Protein AF-A0A5C1QJ23-F1 (afdb_monomer)

Secondary structure (DSSP, 8-state):
-----------------------EEEEEEEEEE--SS-PEEEETTS-SEEEEEE-GGGGGGSPPPPTTEEEEEEEEEEEEE---TT--BEEEEEEEESSS--EEEEPPPBSS-SSEEEEE---B---STT--S-SS-EEEEEEEE--TT---EEEEEEEEEEEEEEE--TTGGGT-S--------PPS-----------S-HHHHHHHHHHHHHHHHHHHHTT-HHHHHHHEEEEEEETTT--EE-GGGSPPP-S--TT--HHHHHHHEEEEEE-HHHHHHH-GGGS-TT-S----TT-EEEEEEEEPTT---TTTTS--EEEEEEETTEEEEEEE--

pLDDT: mean 72.64, std 19.23, range [23.61, 96.38]

Solvent-accessible surface area (backbone atoms only — not comparable to full-atom values): 20038 Å² total; per-residue (Å²): 138,84,88,86,88,82,87,90,79,80,83,78,78,90,81,83,82,76,88,67,87,74,57,41,82,60,31,77,40,77,76,44,71,33,94,80,86,60,55,52,77,44,34,30,81,65,49,79,39,80,78,45,78,42,56,50,74,71,50,71,79,43,65,74,67,57,92,68,39,45,37,36,33,34,40,39,36,34,31,30,42,56,21,55,85,84,33,50,36,28,50,33,42,33,47,24,39,89,92,43,99,42,53,74,34,46,36,68,73,37,78,62,34,68,39,87,41,78,48,59,26,18,54,45,68,46,91,52,98,67,43,56,91,64,96,46,52,30,38,36,28,35,31,35,47,42,57,89,97,50,78,30,44,32,37,39,39,35,34,31,40,37,36,29,40,29,80,61,62,86,75,59,80,80,73,71,65,96,67,87,53,70,58,69,88,72,81,83,83,82,87,72,84,82,76,89,70,84,75,72,68,66,66,66,54,51,53,50,52,49,52,50,54,50,51,49,51,37,22,48,38,71,65,34,58,70,57,45,58,65,36,39,27,82,72,16,24,31,61,83,68,22,46,78,44,56,51,87,74,58,79,70,71,85,69,91,34,81,94,57,49,62,68,53,45,64,73,25,32,50,68,51,76,31,46,36,74,60,43,49,71,76,41,53,80,46,69,46,89,88,58,75,45,59,86,53,80,72,34,33,41,39,45,45,78,47,65,38,91,93,50,77,75,81,66,68,92,52,93,40,51,38,30,34,31,72,54,96,88,38,73,23,35,41,25,33,66,132

Foldseek 3Di:
DDDDDDDDDDPDPPPPPDPPQDWAFQDKFWPDACPDDAFDKAKQPPPKAFPDKDFPVSCVRGDWADPQWFKKKKKKFKKAWAFPQAWKKKKKKWKDDPPGPTDIWIWDIDRGHGDIDTTMTFIDGDPDPGRDRDPGMIIIIMHMHIPAPTMIMMGTGTMMMIMTITRHDPVVVVPDDPDPGGDDDDDDDDDDDPDDDDDDPPVVLQVVLVVLLLQLVQCLLVVVVVSNLVQADCQAAAQQQRHTDGSVPDDRRPDNNPVDGSVLLVVFWDKDKAFDVGVCSVCVVLVDPPGPHHDDRQKIWIAIQHTDPPHDNRCRPPFRTFMWGQDPNDIHGRYGHD

Organism: NCBI:txid2518645

Structure (mmCIF, N/CA/C/O backbone):
data_AF-A0A5C1QJ23-F1
#
_entry.id   AF-A0A5C1QJ23-F1
#
loop_
_atom_site.group_PDB
_atom_site.id
_atom_site.type_symbol
_atom_site.label_atom_id
_atom_site.label_alt_id
_atom_site.label_comp_id
_atom_site.label_asym_id
_atom_site.label_entity_id
_atom_site.label_seq_id
_atom_site.pdbx_PDB_ins_code
_atom_site.Cartn_x
_atom_site.Cartn_y
_atom_site.Cartn_z
_atom_site.occupancy
_atom_site.B_iso_or_equiv
_atom_site.auth_seq_id
_atom_site.auth_comp_id
_atom_site.auth_asym_id
_atom_site.auth_atom_id
_atom_site.pdbx_PDB_model_num
ATOM 1 N N . MET A 1 1 ? -22.850 23.835 74.183 1.00 43.19 1 MET A N 1
ATOM 2 C CA . MET A 1 1 ? -22.983 25.109 73.432 1.00 43.19 1 MET A CA 1
ATOM 3 C C . MET A 1 1 ? -21.614 25.527 72.914 1.00 43.19 1 MET A C 1
ATOM 5 O O . MET A 1 1 ? -20.662 25.370 73.663 1.00 43.19 1 MET A O 1
ATOM 9 N N . LYS A 1 2 ? -21.576 26.106 71.698 1.00 33.75 2 LYS A N 1
ATOM 10 C CA . LYS A 1 2 ? -20.414 26.521 70.868 1.00 33.75 2 LYS A CA 1
ATOM 11 C C . LYS A 1 2 ? -19.842 25.364 70.029 1.00 33.75 2 LYS A C 1
ATOM 13 O O . LYS A 1 2 ? -19.153 24.510 70.560 1.00 33.75 2 LYS A O 1
ATOM 18 N N . LYS A 1 3 ? -20.342 25.120 68.806 1.00 40.88 3 LYS A N 1
ATOM 19 C CA . LYS A 1 3 ? -20.060 25.821 67.525 1.00 40.88 3 LYS A CA 1
ATOM 20 C C . LYS A 1 3 ? -18.562 26.060 67.313 1.00 40.88 3 LYS A C 1
ATOM 22 O O . LYS A 1 3 ? -18.019 26.963 67.931 1.00 40.88 3 LYS A O 1
ATOM 27 N N . ASN A 1 4 ? -17.974 25.263 66.419 1.00 38.25 4 ASN A N 1
ATOM 28 C CA . ASN A 1 4 ? -17.036 25.688 65.376 1.00 38.25 4 ASN A CA 1
ATOM 29 C C . ASN A 1 4 ? -17.000 24.599 64.291 1.00 38.25 4 ASN A C 1
ATOM 31 O O . ASN A 1 4 ? -16.149 23.721 64.270 1.00 38.25 4 ASN A O 1
ATOM 35 N N . ILE A 1 5 ? -18.014 24.655 63.427 1.00 47.59 5 ILE A N 1
ATOM 36 C CA . ILE A 1 5 ? -17.965 24.140 62.061 1.00 47.59 5 ILE A CA 1
ATOM 37 C C . ILE A 1 5 ? -17.364 25.284 61.249 1.00 47.59 5 ILE A C 1
ATOM 39 O O . ILE A 1 5 ? -18.015 26.323 61.176 1.00 47.59 5 ILE A O 1
ATOM 43 N N . LEU A 1 6 ? -16.167 25.129 60.683 1.00 40.03 6 LEU A N 1
ATOM 44 C CA . LEU A 1 6 ? -15.811 25.736 59.397 1.00 40.03 6 LEU A CA 1
ATOM 45 C C . LEU A 1 6 ? -14.432 25.261 58.921 1.00 40.03 6 LEU A C 1
ATOM 47 O O . LEU A 1 6 ? -13.529 25.111 59.734 1.00 40.03 6 LEU A O 1
ATOM 51 N N . LEU A 1 7 ? -14.310 25.169 57.594 1.00 41.28 7 LEU A N 1
ATOM 52 C CA . LEU A 1 7 ? -13.133 24.905 56.754 1.00 41.28 7 LEU A CA 1
ATOM 53 C C . LEU A 1 7 ? -12.909 23.446 56.357 1.00 41.28 7 LEU A C 1
ATOM 55 O O . LEU A 1 7 ? -12.081 22.755 56.926 1.00 41.28 7 LEU A O 1
ATOM 59 N N . PHE A 1 8 ? -13.621 23.032 55.306 1.00 37.69 8 PHE A N 1
ATOM 60 C CA . PHE A 1 8 ? -13.003 22.531 54.072 1.00 37.69 8 PHE A CA 1
ATOM 61 C C . PHE A 1 8 ? -14.042 22.635 52.943 1.00 37.69 8 PHE A C 1
ATOM 63 O O . PHE A 1 8 ? -14.817 21.723 52.680 1.00 37.69 8 PHE A O 1
ATOM 70 N N . ALA A 1 9 ? -14.093 23.808 52.315 1.00 41.47 9 ALA A N 1
ATOM 71 C CA . ALA A 1 9 ? -14.671 24.004 50.993 1.00 41.47 9 ALA A CA 1
ATOM 72 C C . ALA A 1 9 ? -13.556 24.556 50.099 1.00 41.47 9 ALA A C 1
ATOM 74 O O . ALA A 1 9 ? -12.734 25.337 50.577 1.00 41.47 9 ALA A O 1
ATOM 75 N N . LEU A 1 10 ? -13.575 24.157 48.827 1.00 39.28 10 LEU A N 1
ATOM 76 C CA . LEU A 1 10 ? -12.631 24.503 47.758 1.00 39.28 10 LEU A CA 1
ATOM 77 C C . LEU A 1 10 ? -11.283 23.762 47.788 1.00 39.28 10 LEU A C 1
ATOM 79 O O . LEU A 1 10 ? -10.216 24.360 47.865 1.00 39.28 10 LEU A O 1
ATOM 83 N N . ALA A 1 11 ? -11.329 22.455 47.545 1.00 35.41 11 ALA A N 1
ATOM 84 C CA . ALA A 1 11 ? -10.529 21.942 46.438 1.00 35.41 11 ALA A CA 1
ATOM 85 C C . ALA A 1 11 ? -11.498 21.803 45.261 1.00 35.41 11 ALA A C 1
ATOM 87 O O . ALA A 1 11 ? -12.231 20.823 45.150 1.00 35.41 11 ALA A O 1
ATOM 88 N N . LEU A 1 12 ? -11.589 22.875 44.469 1.00 30.52 12 LEU A N 1
ATOM 89 C CA . LEU A 1 12 ? -12.160 22.838 43.130 1.00 30.52 12 LEU A CA 1
ATOM 90 C C . LEU A 1 12 ? -11.532 21.641 42.414 1.00 30.52 12 LEU A C 1
ATOM 92 O O . LEU A 1 12 ? -10.316 21.593 42.276 1.00 30.52 12 LEU A O 1
ATOM 96 N N . LEU A 1 13 ? -12.361 20.677 42.029 1.00 33.94 13 LEU A N 1
ATOM 97 C CA . LEU A 1 13 ? -12.076 19.710 40.981 1.00 33.94 13 LEU A CA 1
ATOM 98 C C . LEU A 1 13 ? -12.283 20.445 39.648 1.00 33.94 13 LEU A C 1
ATOM 100 O O . LEU A 1 13 ? -13.439 20.674 39.294 1.00 33.94 13 LEU A O 1
ATOM 104 N N . PRO A 1 14 ? -11.242 20.802 38.875 1.00 34.59 14 PRO A N 1
ATOM 105 C CA . PRO A 1 14 ? -11.376 21.019 37.451 1.00 34.59 14 PRO A CA 1
ATOM 106 C C . PRO A 1 14 ? -10.875 19.742 36.767 1.00 34.59 14 PRO A C 1
ATOM 108 O O . PRO A 1 14 ? -9.846 19.738 36.108 1.00 34.59 14 PRO A O 1
ATOM 111 N N . PHE A 1 15 ? -11.548 18.620 37.011 1.00 34.38 15 PHE A N 1
ATOM 112 C CA . PHE A 1 15 ? -11.325 17.376 36.267 1.00 34.38 15 PHE A CA 1
ATOM 113 C C . PHE A 1 15 ? -12.678 16.822 35.824 1.00 34.38 15 PHE A C 1
ATOM 115 O O . PHE A 1 15 ? -13.045 15.688 36.092 1.00 34.38 15 PHE A O 1
ATOM 122 N N . LEU A 1 16 ? -13.454 17.688 35.182 1.00 34.25 16 LEU A N 1
ATOM 123 C CA . LEU A 1 16 ? -14.589 17.326 34.347 1.00 34.25 16 LEU A CA 1
ATOM 124 C C . LEU A 1 16 ? -14.461 18.191 33.102 1.00 34.25 16 LEU A C 1
ATOM 126 O O . LEU A 1 16 ? -14.967 19.306 33.091 1.00 34.25 16 LEU A O 1
ATOM 130 N N . LEU A 1 17 ? -13.657 17.716 32.150 1.00 29.66 17 LEU A N 1
ATOM 131 C CA . LEU A 1 17 ? -13.663 18.036 30.715 1.00 29.66 17 LEU A CA 1
ATOM 132 C C . LEU A 1 17 ? -12.465 17.323 30.062 1.00 29.66 17 LEU A C 1
ATOM 134 O O . LEU A 1 17 ? -11.581 17.931 29.476 1.00 29.66 17 LEU A O 1
ATOM 138 N N . PHE A 1 18 ? -12.433 16.001 30.194 1.00 31.64 18 PHE A N 1
ATOM 139 C CA . PHE A 1 18 ? -11.949 15.164 29.106 1.00 31.64 18 PHE A CA 1
ATOM 140 C C . PHE A 1 18 ? -13.172 14.355 28.696 1.00 31.64 18 PHE A C 1
ATOM 142 O O . PHE A 1 18 ? -13.507 13.363 29.337 1.00 31.64 18 PHE A O 1
ATOM 149 N N . ALA A 1 19 ? -13.907 14.843 27.696 1.00 32.06 19 ALA A N 1
ATOM 150 C CA . ALA A 1 19 ? -14.751 13.967 26.899 1.00 32.06 19 ALA A CA 1
ATOM 151 C C . ALA A 1 19 ? -13.778 13.069 26.130 1.00 32.06 19 ALA A C 1
ATOM 153 O O . ALA A 1 19 ? -13.315 13.393 25.043 1.00 32.06 19 ALA A O 1
ATOM 154 N N . GLN A 1 20 ? -13.328 12.020 26.806 1.00 38.66 20 GLN A N 1
ATOM 155 C CA . GLN A 1 20 ? -12.589 10.936 26.201 1.00 38.66 20 GLN A CA 1
ATOM 156 C C . GLN A 1 20 ? -13.651 10.135 25.445 1.00 38.66 20 GLN A C 1
ATOM 158 O O . GLN A 1 20 ? -14.617 9.678 26.056 1.00 38.66 20 GLN A O 1
ATOM 163 N N . GLU A 1 21 ? -13.530 10.044 24.123 1.00 47.03 21 GLU A N 1
ATOM 164 C CA . GLU A 1 21 ? -14.335 9.150 23.284 1.00 47.03 21 GLU A CA 1
ATOM 165 C C . GLU A 1 21 ? -14.073 7.691 23.706 1.00 47.03 21 GLU A C 1
ATOM 167 O O . GLU A 1 21 ? -13.293 6.964 23.089 1.00 47.03 21 GLU A O 1
ATOM 172 N N . GLU A 1 22 ? -14.654 7.246 24.819 1.00 61.75 22 GLU A N 1
ATOM 173 C CA . GLU A 1 22 ? -14.487 5.881 25.307 1.00 61.75 22 GLU A CA 1
ATOM 174 C C . GLU A 1 22 ? -15.499 4.971 24.612 1.00 61.75 22 GLU A C 1
ATOM 176 O O . GLU A 1 22 ? -16.585 4.692 25.117 1.00 61.75 22 GLU A O 1
ATOM 181 N N . GLY A 1 23 ? -15.130 4.496 23.421 1.00 74.62 23 GLY A N 1
ATOM 182 C CA . GLY A 1 23 ? -15.765 3.311 22.852 1.00 74.62 23 GLY A CA 1
ATOM 183 C C . GLY A 1 23 ? -15.651 2.127 23.818 1.00 74.62 23 GLY A C 1
ATOM 184 O O . GLY A 1 23 ? -14.652 1.979 24.526 1.00 74.62 23 GLY A O 1
ATOM 185 N N . SER A 1 24 ? -16.660 1.260 23.842 1.00 85.19 24 SER A N 1
ATOM 186 C CA . SER A 1 24 ? -16.689 0.066 24.695 1.00 85.19 24 SER A CA 1
ATOM 187 C C . SER A 1 24 ? -16.392 -1.195 23.886 1.00 85.19 24 SER A C 1
ATOM 189 O O . SER A 1 24 ? -16.969 -1.393 22.821 1.00 85.19 24 SER A O 1
ATOM 191 N N . LEU A 1 25 ? -15.496 -2.060 24.375 1.00 87.88 25 LEU A N 1
ATOM 192 C CA . LEU A 1 25 ? -15.249 -3.372 23.770 1.00 87.88 25 LEU A CA 1
ATOM 193 C C . LEU A 1 25 ? -16.461 -4.276 24.028 1.00 87.88 25 LEU A C 1
ATOM 195 O O . LEU A 1 25 ? -16.723 -4.651 25.171 1.00 87.88 25 LEU A O 1
ATOM 199 N N . THR A 1 26 ? -17.180 -4.641 22.971 1.00 87.38 26 THR A N 1
ATOM 200 C CA . THR A 1 26 ? -18.426 -5.420 23.041 1.00 87.38 26 THR A CA 1
ATOM 201 C C 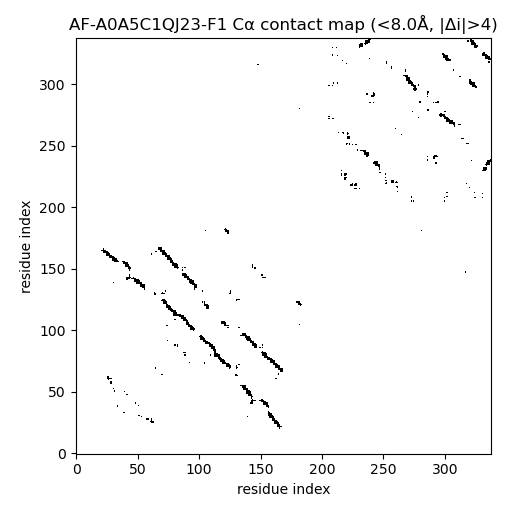. THR A 1 26 ? -18.257 -6.873 22.607 1.00 87.38 26 THR A C 1
ATOM 203 O O . THR A 1 26 ? -19.104 -7.710 22.922 1.00 87.38 26 THR A O 1
ATOM 206 N N . GLY A 1 27 ? -17.146 -7.212 21.947 1.00 89.12 27 GLY A N 1
ATOM 207 C CA . GLY A 1 27 ? -16.829 -8.593 21.599 1.00 89.12 27 GLY A CA 1
ATOM 208 C C . GLY A 1 27 ? -15.389 -8.796 21.146 1.00 89.12 27 GLY A C 1
ATOM 209 O O . GLY A 1 27 ? -14.737 -7.890 20.627 1.00 89.12 27 GLY A O 1
ATOM 210 N N . THR A 1 28 ? -14.885 -10.014 21.326 1.00 91.88 28 THR A N 1
ATOM 211 C CA . THR A 1 28 ? -13.589 -10.440 20.791 1.00 91.88 28 THR A CA 1
ATOM 212 C C . THR A 1 28 ? -13.708 -11.854 20.251 1.00 91.88 28 THR A C 1
ATOM 214 O O . THR A 1 28 ? -14.244 -12.737 20.919 1.00 91.88 28 THR A O 1
ATOM 217 N N . LEU A 1 29 ? -13.186 -12.069 19.048 1.00 91.50 29 LEU A N 1
ATOM 218 C CA . LEU A 1 29 ? -13.151 -13.361 18.386 1.00 91.50 29 LEU A CA 1
ATOM 219 C C . LEU A 1 29 ? -11.719 -13.690 17.973 1.00 91.50 29 LEU A C 1
ATOM 221 O O . LEU A 1 29 ? -11.106 -12.976 17.182 1.00 91.50 29 LEU A O 1
ATOM 225 N N . THR A 1 30 ? -11.183 -14.802 18.463 1.00 92.25 30 THR A N 1
ATOM 226 C CA . THR A 1 30 ? -9.882 -15.295 18.011 1.00 92.25 30 THR A CA 1
ATOM 227 C C . THR A 1 30 ? -10.038 -15.970 16.650 1.00 92.25 30 THR A C 1
ATOM 229 O O . THR A 1 30 ? -10.512 -17.100 16.544 1.00 92.25 30 THR A O 1
ATOM 232 N N . LEU A 1 31 ? -9.632 -15.270 15.593 1.00 90.62 31 LEU A N 1
ATOM 233 C CA . LEU A 1 31 ? -9.688 -15.783 14.229 1.00 90.62 31 LEU A CA 1
ATOM 234 C C . LEU A 1 31 ? -8.578 -16.807 13.989 1.00 90.62 31 LEU A C 1
ATOM 236 O O . LEU A 1 31 ? -8.818 -17.858 13.409 1.00 90.62 31 LEU A O 1
ATOM 240 N N . TYR A 1 32 ? -7.366 -16.558 14.464 1.00 91.38 32 TYR A N 1
ATOM 241 C CA . TYR A 1 32 ? -6.254 -17.496 14.341 1.00 91.38 32 TYR A CA 1
ATOM 242 C C . TYR A 1 32 ? -5.443 -17.507 15.627 1.00 91.38 32 TYR A C 1
ATOM 244 O O . TYR A 1 32 ? -5.183 -16.449 16.194 1.00 91.38 32 TYR A O 1
ATOM 252 N N . ASP A 1 33 ? -5.024 -18.692 16.061 1.00 90.69 33 ASP A N 1
ATOM 253 C CA . ASP A 1 33 ? -4.099 -18.833 17.173 1.00 90.69 33 ASP A CA 1
ATOM 254 C C . ASP A 1 33 ? -3.244 -20.085 17.004 1.00 90.69 33 ASP A C 1
ATOM 256 O O . ASP A 1 33 ? -3.756 -21.192 16.825 1.00 90.69 33 ASP A O 1
ATOM 260 N N . SER A 1 34 ? -1.932 -19.896 17.066 1.00 84.12 34 SER A N 1
ATOM 261 C CA . SER A 1 34 ? -0.938 -20.946 16.940 1.00 84.12 34 SER A CA 1
ATOM 262 C C . SER A 1 34 ? -0.585 -21.617 18.267 1.00 84.12 34 SER A C 1
ATOM 264 O O . SER A 1 34 ? 0.454 -22.275 18.278 1.00 84.12 34 SER A O 1
ATOM 266 N N . HIS A 1 35 ? -1.418 -21.466 19.325 1.00 63.34 35 HIS A N 1
ATOM 267 C CA . HIS A 1 35 ? -1.360 -21.971 20.723 1.00 63.34 35 HIS A CA 1
ATOM 268 C C . HIS A 1 35 ? -0.418 -23.155 21.029 1.00 63.34 35 HIS A C 1
ATOM 270 O O . HIS A 1 35 ? 0.007 -23.315 22.174 1.00 63.34 35 HIS A O 1
ATOM 276 N N . SER A 1 36 ? -0.078 -24.018 20.070 1.00 48.28 36 SER A N 1
ATOM 277 C CA . SER A 1 36 ? 1.016 -24.982 20.161 1.00 48.28 36 SER A CA 1
ATOM 278 C C . SER A 1 36 ? 1.602 -25.334 18.767 1.00 48.28 36 SER A C 1
ATOM 280 O O . SER A 1 36 ? 1.042 -26.150 18.043 1.00 48.28 36 SER A O 1
ATOM 282 N N . TYR A 1 37 ? 2.781 -24.782 18.445 1.00 54.38 37 TYR A N 1
ATOM 283 C CA . TYR A 1 37 ? 3.876 -25.355 17.622 1.00 54.38 37 TYR A CA 1
ATOM 284 C C . TYR A 1 37 ? 4.206 -24.860 16.204 1.00 54.38 37 TYR A C 1
ATOM 286 O O . TYR A 1 37 ? 5.375 -25.018 15.848 1.00 54.38 37 TYR A O 1
ATOM 294 N N . GLN A 1 38 ? 3.338 -24.211 15.418 1.00 78.75 38 GLN A N 1
ATOM 295 C CA . GLN A 1 38 ? 3.796 -23.597 14.152 1.00 78.75 38 GLN A CA 1
ATOM 296 C C . GLN A 1 38 ? 3.114 -22.250 13.862 1.00 78.75 38 GLN A C 1
ATOM 298 O O . GLN A 1 38 ? 1.892 -22.205 13.739 1.00 78.75 38 GLN A O 1
ATOM 303 N N . PRO A 1 39 ? 3.873 -21.139 13.760 1.00 89.12 39 PRO A N 1
ATOM 304 C CA . PRO A 1 39 ? 3.322 -19.877 13.285 1.00 89.12 39 PRO A CA 1
ATOM 305 C C . PRO A 1 39 ? 2.911 -19.997 11.816 1.00 89.12 39 PRO A C 1
ATOM 307 O O . PRO A 1 39 ? 3.494 -20.779 11.062 1.00 89.12 39 PRO A O 1
ATOM 310 N N . PHE A 1 40 ? 1.953 -19.176 11.392 1.00 90.56 40 PHE A N 1
ATOM 311 C CA . PHE A 1 40 ? 1.645 -19.053 9.976 1.00 90.56 40 PHE A CA 1
ATOM 312 C C . PHE A 1 40 ? 2.775 -18.265 9.316 1.00 90.56 40 PHE A C 1
ATOM 314 O O . PHE A 1 40 ? 3.046 -17.120 9.691 1.00 90.56 40 PHE A O 1
ATOM 321 N N . LEU A 1 41 ? 3.466 -18.911 8.380 1.00 90.75 41 LEU A N 1
ATOM 322 C CA . LEU A 1 41 ? 4.579 -18.316 7.656 1.00 90.75 41 LEU A CA 1
ATOM 323 C C . LEU A 1 41 ? 4.032 -17.486 6.502 1.00 90.75 41 LEU A C 1
ATOM 325 O O . LEU A 1 41 ? 3.306 -17.994 5.650 1.00 90.75 41 LEU A O 1
ATOM 329 N N . VAL A 1 42 ? 4.407 -16.216 6.478 1.00 88.50 42 VAL A N 1
ATOM 330 C CA . VAL A 1 42 ? 4.086 -15.278 5.406 1.00 88.50 42 VAL A CA 1
ATOM 331 C C . VAL A 1 42 ? 5.385 -14.680 4.884 1.00 88.50 42 VAL A C 1
ATOM 333 O O . VAL A 1 42 ? 6.355 -14.554 5.626 1.00 88.50 42 VAL A O 1
ATOM 336 N N . ASN A 1 43 ? 5.428 -14.324 3.609 1.00 84.25 43 ASN A N 1
ATOM 337 C CA . ASN A 1 43 ? 6.553 -13.602 3.028 1.00 84.25 43 ASN A CA 1
ATOM 338 C C . ASN A 1 43 ? 6.011 -12.447 2.184 1.00 84.25 43 ASN A C 1
ATOM 340 O O . ASN A 1 43 ? 4.913 -12.541 1.628 1.00 84.25 43 ASN A O 1
ATOM 344 N N . SER A 1 44 ? 6.755 -11.345 2.124 1.00 77.12 44 SER A N 1
ATOM 345 C CA . SER A 1 44 ? 6.340 -10.132 1.413 1.00 77.12 44 SER A CA 1
ATOM 346 C C . SER A 1 44 ? 6.228 -10.305 -0.106 1.00 77.12 44 SER A C 1
ATOM 348 O O . SER A 1 44 ? 5.595 -9.489 -0.771 1.00 77.12 44 SER A O 1
ATOM 350 N N . ASP A 1 45 ? 6.799 -11.373 -0.663 1.00 75.31 45 ASP A N 1
ATOM 351 C CA . ASP A 1 45 ? 6.720 -11.737 -2.081 1.00 75.31 45 ASP A CA 1
ATOM 352 C C . ASP A 1 45 ? 5.477 -12.575 -2.443 1.00 75.31 45 ASP A C 1
ATOM 354 O O . ASP A 1 45 ? 5.111 -12.658 -3.615 1.00 75.31 45 ASP A O 1
ATOM 358 N N . GLY A 1 46 ? 4.810 -13.181 -1.454 1.00 66.25 46 GLY A N 1
ATOM 359 C CA . GLY A 1 46 ? 3.771 -14.197 -1.658 1.00 66.25 46 GLY A CA 1
ATOM 360 C C . GLY A 1 46 ? 2.359 -13.670 -1.928 1.00 66.25 46 GLY A C 1
ATOM 361 O O . GLY A 1 46 ? 1.457 -14.459 -2.210 1.00 66.25 46 GLY A O 1
ATOM 362 N N . GLY A 1 47 ? 2.135 -12.355 -1.850 1.00 82.06 47 GLY A N 1
ATOM 363 C CA . GLY A 1 47 ? 0.800 -11.768 -1.988 1.00 82.06 47 GLY A CA 1
ATOM 364 C C . GLY A 1 47 ? -0.165 -12.215 -0.879 1.00 82.06 47 GLY A C 1
ATOM 365 O O . GLY A 1 47 ? 0.241 -12.430 0.260 1.00 82.06 47 GLY A O 1
ATOM 366 N N . TRP A 1 48 ? -1.462 -12.307 -1.193 1.00 84.31 48 TRP A N 1
ATOM 367 C CA . TRP A 1 48 ? -2.484 -12.755 -0.238 1.00 84.31 48 TRP A CA 1
ATOM 368 C C . TRP A 1 48 ? -2.438 -14.271 -0.038 1.00 84.31 48 TRP A C 1
ATOM 370 O O . TRP A 1 48 ? -2.674 -15.033 -0.973 1.00 84.31 48 TRP A O 1
ATOM 380 N N . MET A 1 49 ? -2.221 -14.694 1.202 1.00 89.06 49 MET A N 1
ATOM 381 C CA . MET A 1 49 ? -2.185 -16.092 1.615 1.00 89.06 49 MET A CA 1
ATOM 382 C C . MET A 1 49 ? -3.401 -16.419 2.481 1.00 89.06 49 MET A C 1
ATOM 384 O O . MET A 1 49 ? -3.694 -15.710 3.443 1.00 89.06 49 MET A O 1
ATOM 388 N N . GLU A 1 50 ? -4.118 -17.490 2.153 1.00 90.69 50 GLU A N 1
ATOM 389 C CA . GLU A 1 50 ? -5.255 -17.956 2.948 1.00 90.69 50 GLU A CA 1
ATOM 390 C C . GLU A 1 50 ? -4.769 -18.620 4.243 1.00 90.69 50 GLU A C 1
ATOM 392 O O . GLU A 1 50 ? -3.969 -19.552 4.206 1.00 90.69 50 GLU A O 1
ATOM 397 N N . VAL A 1 51 ? -5.266 -18.136 5.385 1.00 90.06 51 VAL A N 1
ATOM 398 C CA . VAL A 1 51 ? -4.955 -18.690 6.710 1.00 90.06 51 VAL A CA 1
ATOM 399 C C . VAL A 1 51 ? -5.973 -19.757 7.087 1.00 90.06 51 VAL A C 1
ATOM 401 O O . VAL A 1 51 ? -5.605 -20.855 7.494 1.00 90.06 51 VAL A O 1
ATOM 404 N N . ARG A 1 52 ? -7.267 -19.432 6.972 1.00 89.00 52 ARG A N 1
ATOM 405 C CA . ARG A 1 52 ? -8.377 -20.345 7.275 1.00 89.00 52 ARG A CA 1
ATOM 406 C C . ARG A 1 52 ? -9.704 -19.816 6.737 1.00 89.00 52 ARG A C 1
ATOM 408 O O . ARG A 1 52 ? -9.852 -18.629 6.447 1.00 89.00 52 ARG A O 1
ATOM 415 N N . LYS A 1 53 ? -10.710 -20.685 6.762 1.00 89.38 53 LYS A N 1
ATOM 416 C CA . LYS A 1 53 ? -12.121 -20.295 6.686 1.00 89.38 53 LYS A CA 1
ATOM 417 C C . LYS A 1 53 ? -12.621 -19.806 8.048 1.00 89.38 53 LYS A C 1
ATOM 419 O O . LYS A 1 53 ? -12.195 -20.321 9.087 1.00 89.38 5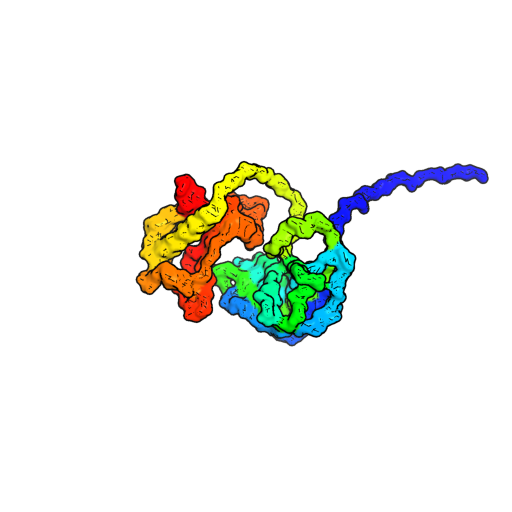3 LYS A O 1
ATOM 424 N N . VAL A 1 54 ? -13.507 -18.821 8.024 1.00 87.38 54 VAL A N 1
ATOM 425 C CA . VAL A 1 54 ? -14.191 -18.253 9.191 1.00 87.38 54 VAL A CA 1
ATOM 426 C C . VAL A 1 54 ? -15.679 -18.498 8.998 1.00 87.38 54 VAL A C 1
ATOM 428 O O . VAL A 1 54 ? -16.207 -18.227 7.918 1.00 87.38 54 VAL A O 1
ATOM 431 N N . TYR A 1 55 ? -16.339 -19.051 10.006 1.00 86.75 55 TYR A N 1
ATOM 432 C CA . TYR A 1 55 ? -17.741 -19.423 9.899 1.00 86.75 55 TYR A CA 1
ATOM 433 C C . TYR A 1 55 ? -18.615 -18.358 10.551 1.00 86.75 55 TYR A C 1
ATOM 435 O O . TYR A 1 55 ? -18.218 -17.753 11.545 1.00 86.75 55 TYR A O 1
ATOM 443 N N . LYS A 1 56 ? -19.801 -18.104 9.992 1.00 83.12 56 LYS A N 1
ATOM 444 C CA . LYS A 1 56 ? -20.725 -17.094 10.533 1.00 83.12 56 LYS A CA 1
ATOM 445 C C . LYS A 1 56 ? -21.050 -17.370 12.001 1.00 83.12 56 LYS A C 1
ATOM 447 O O . LYS A 1 56 ? -21.177 -16.450 12.799 1.00 83.12 56 LYS A O 1
ATOM 452 N N . GLU A 1 57 ? -21.136 -18.642 12.369 1.00 84.94 57 GLU A N 1
ATOM 453 C CA . GLU A 1 57 ? -21.446 -19.089 13.721 1.00 84.94 57 GLU A CA 1
ATOM 454 C C . GLU A 1 57 ? -20.391 -18.658 14.750 1.00 84.94 57 GLU A C 1
ATOM 456 O O . GLU A 1 57 ? -20.733 -18.486 15.921 1.00 84.94 57 GLU A O 1
ATOM 461 N N . ASP A 1 58 ? -19.145 -18.416 14.322 1.00 84.38 58 ASP A N 1
ATOM 462 C CA . ASP A 1 58 ? -18.070 -17.904 15.180 1.00 84.38 58 ASP A CA 1
ATOM 463 C C . ASP A 1 58 ? -18.402 -16.492 15.715 1.00 84.38 58 ASP A C 1
ATOM 465 O O . ASP A 1 58 ? -17.916 -16.096 16.774 1.00 84.38 58 ASP A O 1
ATOM 469 N N . PHE A 1 59 ? -19.277 -15.748 15.027 1.00 84.94 59 PHE A N 1
ATOM 470 C CA . PHE A 1 59 ? -19.713 -14.400 15.403 1.00 84.94 59 PHE A CA 1
ATOM 471 C C . PHE A 1 59 ? -20.917 -14.377 16.349 1.00 84.94 59 PHE A C 1
ATOM 473 O O . PHE A 1 59 ? -21.244 -13.318 16.876 1.00 84.94 59 PHE A O 1
ATOM 480 N N . ASN A 1 60 ? -21.556 -15.520 16.628 1.00 82.56 60 ASN A N 1
ATOM 481 C CA . ASN A 1 60 ? -22.732 -15.584 17.510 1.00 82.56 60 ASN A CA 1
ATOM 482 C C . ASN A 1 60 ? -22.435 -15.153 18.958 1.00 82.56 60 ASN A C 1
ATOM 484 O O . ASN A 1 60 ? -23.355 -14.858 19.719 1.00 82.56 60 ASN A O 1
ATOM 488 N N . SER A 1 61 ? -21.162 -15.156 19.359 1.00 79.62 61 SER A N 1
ATOM 489 C CA . SER A 1 61 ? -20.705 -14.685 20.670 1.00 79.62 61 SER A CA 1
ATOM 490 C C . SER A 1 61 ? -20.618 -13.158 20.767 1.00 79.62 61 SER A C 1
ATOM 492 O O . SER A 1 61 ? -20.489 -12.630 21.871 1.00 79.62 61 SER A O 1
ATOM 494 N N . ILE A 1 62 ? -20.692 -12.449 19.637 1.00 84.31 62 ILE A N 1
ATOM 495 C CA . ILE A 1 62 ? -20.635 -10.992 19.575 1.00 84.31 62 ILE A CA 1
ATOM 496 C C . ILE A 1 62 ? -22.065 -10.458 19.648 1.00 84.31 62 ILE A C 1
ATOM 498 O O . ILE A 1 62 ? -22.896 -10.728 18.784 1.00 84.31 62 ILE A O 1
ATOM 502 N N . LEU A 1 63 ? -22.358 -9.701 20.706 1.00 80.62 63 LEU A N 1
ATOM 503 C CA . LEU A 1 63 ? -23.667 -9.075 20.898 1.00 80.62 63 LEU A CA 1
ATOM 504 C C . LEU A 1 63 ? -23.936 -8.047 19.791 1.00 80.62 63 LEU A C 1
ATOM 506 O O . LEU A 1 63 ? -22.984 -7.412 19.347 1.00 80.62 63 LEU A O 1
ATOM 510 N N . PRO A 1 64 ? -25.188 -7.820 19.359 1.00 80.94 64 PRO A N 1
ATOM 511 C CA . PRO A 1 64 ? -25.510 -6.764 18.394 1.00 80.94 64 PRO A CA 1
ATOM 512 C C . PRO A 1 64 ? -25.157 -5.363 18.936 1.00 80.94 64 PRO A C 1
ATOM 514 O O . PRO A 1 64 ? -24.976 -5.219 20.150 1.00 80.94 64 PRO A O 1
ATOM 517 N N . PRO A 1 65 ? -25.029 -4.338 18.071 1.00 79.19 65 PRO A N 1
ATOM 518 C CA . PRO A 1 65 ? -24.738 -2.973 18.505 1.00 79.19 65 PRO A CA 1
ATOM 519 C C . PRO A 1 65 ? -25.795 -2.448 19.477 1.00 79.19 65 PRO A C 1
ATOM 521 O O . PRO A 1 65 ? -26.993 -2.698 19.318 1.00 79.19 65 PRO A O 1
ATOM 524 N N . THR A 1 66 ? -25.352 -1.713 20.493 1.00 80.69 66 THR A N 1
ATOM 525 C CA . THR A 1 66 ? -26.268 -1.040 21.424 1.00 80.69 66 THR A CA 1
ATOM 526 C C . THR A 1 66 ? -27.054 0.061 20.697 1.00 80.69 66 THR A C 1
ATOM 528 O O . THR A 1 66 ? -26.559 0.715 19.785 1.00 80.69 66 THR A O 1
ATOM 531 N N . ALA A 1 67 ? -28.308 0.301 21.085 1.00 78.94 67 ALA A N 1
ATOM 532 C CA . ALA A 1 67 ? -29.093 1.375 20.477 1.00 78.94 67 ALA A CA 1
ATOM 533 C C . ALA A 1 67 ? -28.406 2.742 20.673 1.00 78.94 67 ALA A C 1
ATOM 535 O O . ALA A 1 67 ? -28.044 3.099 21.794 1.00 78.94 67 ALA A O 1
ATOM 536 N N . GLY A 1 68 ? -28.262 3.508 19.588 1.00 75.56 68 GLY A N 1
ATOM 537 C CA . GLY A 1 68 ? -27.583 4.807 19.607 1.00 75.56 68 GLY A CA 1
ATOM 538 C C . GLY A 1 68 ? -26.054 4.723 19.584 1.00 75.56 68 GLY A C 1
ATOM 539 O O . GLY A 1 68 ? -25.402 5.724 19.877 1.00 75.56 68 GLY A O 1
ATOM 540 N N . THR A 1 69 ? -25.477 3.563 19.251 1.00 80.44 69 THR A N 1
ATOM 541 C CA . THR A 1 69 ? -24.036 3.411 19.026 1.00 80.44 69 THR A CA 1
ATOM 542 C C . THR A 1 69 ? -23.718 3.033 17.580 1.00 80.44 69 THR A C 1
ATOM 544 O O . THR A 1 69 ? -24.542 2.458 16.869 1.00 80.44 69 THR A O 1
ATOM 547 N N . ILE A 1 70 ? -22.506 3.369 17.140 1.00 81.31 70 ILE A N 1
ATOM 548 C CA . ILE A 1 70 ? -21.893 2.875 15.909 1.00 81.31 70 ILE A CA 1
ATOM 549 C C . ILE A 1 70 ? -20.842 1.823 16.255 1.00 81.31 70 ILE A C 1
ATOM 551 O O . ILE A 1 70 ? -20.016 2.015 17.154 1.00 81.31 70 ILE A O 1
ATOM 555 N N . ARG A 1 71 ? -20.864 0.698 15.539 1.00 82.19 71 ARG A N 1
ATOM 556 C CA . ARG A 1 71 ? -19.887 -0.371 15.733 1.00 82.19 71 ARG A CA 1
ATOM 557 C C . ARG A 1 71 ? -18.676 -0.183 14.832 1.00 82.19 71 ARG A C 1
ATOM 559 O O . ARG A 1 71 ? -18.806 -0.093 13.614 1.00 82.19 71 ARG A O 1
ATOM 566 N N . LYS A 1 72 ? -17.489 -0.210 15.434 1.00 86.12 72 LYS A N 1
ATOM 567 C CA . LYS A 1 72 ? -16.202 -0.253 14.739 1.00 86.12 72 LYS A CA 1
ATOM 568 C C . LYS A 1 72 ? -15.494 -1.570 15.041 1.00 86.12 72 LYS A C 1
ATOM 570 O O . LYS A 1 72 ? -15.524 -2.081 16.159 1.00 86.12 72 LYS A O 1
ATOM 575 N N . TRP A 1 73 ? -14.827 -2.108 14.035 1.00 85.44 73 TRP A N 1
ATOM 576 C CA . TRP A 1 73 ? -14.083 -3.356 14.095 1.00 85.44 73 TRP A CA 1
ATOM 577 C C . TRP A 1 73 ? -12.597 -3.085 13.940 1.00 85.44 73 TRP A C 1
ATOM 579 O O . TRP A 1 73 ? -12.203 -2.226 13.156 1.00 85.44 73 TRP A O 1
ATOM 589 N N . ARG A 1 74 ? -11.752 -3.841 14.631 1.00 88.81 74 ARG A N 1
ATOM 590 C CA . ARG A 1 74 ? -10.307 -3.851 14.373 1.00 88.81 74 ARG A CA 1
ATOM 591 C C . ARG A 1 74 ? -9.738 -5.235 14.596 1.00 88.81 74 ARG A C 1
ATOM 593 O O . ARG A 1 74 ? -10.308 -6.041 15.326 1.00 88.81 74 ARG A O 1
ATOM 600 N N . VAL A 1 75 ? -8.585 -5.490 14.005 1.00 90.75 75 VAL A N 1
ATOM 601 C CA . VAL A 1 75 ? -7.828 -6.711 14.219 1.00 90.75 75 VAL A CA 1
ATOM 602 C C . VAL A 1 75 ? -6.641 -6.423 15.123 1.00 90.75 75 VAL A C 1
ATOM 604 O O . VAL A 1 75 ? -5.842 -5.527 14.867 1.00 90.75 75 VAL A O 1
ATOM 607 N N . LYS A 1 76 ? -6.494 -7.228 16.165 1.00 91.06 76 LYS A N 1
ATOM 608 C CA . LYS A 1 76 ? -5.301 -7.301 16.992 1.00 91.06 76 LYS A CA 1
ATOM 609 C C . LYS A 1 76 ? -4.492 -8.516 16.567 1.00 91.06 76 LYS A C 1
ATOM 611 O O . LYS A 1 76 ? -5.032 -9.612 16.449 1.00 91.06 76 LYS A O 1
ATOM 616 N N . THR A 1 77 ? -3.198 -8.349 16.318 1.00 90.19 77 THR A N 1
ATOM 617 C CA . THR A 1 77 ? -2.334 -9.484 15.968 1.00 90.19 77 THR A CA 1
ATOM 618 C C . THR A 1 77 ? -1.117 -9.578 16.863 1.00 90.19 77 THR A C 1
ATOM 620 O O . THR A 1 77 ? -0.617 -8.575 17.379 1.00 90.19 77 THR A O 1
ATOM 623 N N . THR A 1 78 ? -0.621 -10.805 16.982 1.00 90.19 78 THR A N 1
ATOM 624 C CA . THR A 1 78 ? 0.688 -11.121 17.539 1.00 90.19 78 THR A CA 1
ATOM 625 C C . THR A 1 78 ? 1.516 -11.788 16.447 1.00 90.19 78 THR A C 1
ATOM 627 O O . THR A 1 78 ? 1.168 -12.878 15.983 1.00 90.19 78 THR A O 1
ATOM 630 N N . TYR A 1 79 ? 2.602 -11.148 16.017 1.00 88.38 79 TYR A N 1
ATOM 631 C CA . TYR A 1 79 ? 3.478 -11.669 14.965 1.00 88.38 79 TYR A CA 1
ATOM 632 C C . TYR A 1 79 ? 4.942 -11.267 15.174 1.00 88.38 79 TYR A C 1
ATOM 634 O O . TYR A 1 79 ? 5.255 -10.396 15.981 1.00 88.38 79 TYR A O 1
ATOM 642 N N . ILE A 1 80 ? 5.852 -11.922 14.458 1.00 85.31 80 ILE A N 1
ATOM 643 C CA . ILE A 1 80 ? 7.258 -11.533 14.343 1.00 85.31 80 ILE A CA 1
ATOM 644 C C . ILE A 1 80 ? 7.519 -11.211 12.876 1.00 85.31 80 ILE A C 1
ATOM 646 O O . ILE A 1 80 ? 7.272 -12.046 12.008 1.00 85.31 80 ILE A O 1
ATOM 650 N N . ASP A 1 81 ? 8.024 -10.014 12.610 1.00 75.50 81 ASP A N 1
ATOM 651 C CA . ASP A 1 81 ? 8.652 -9.666 11.336 1.00 75.50 81 ASP A CA 1
ATOM 652 C C . ASP A 1 81 ? 10.107 -10.144 11.386 1.00 75.50 81 ASP A C 1
ATOM 654 O O . ASP A 1 81 ? 10.846 -9.730 12.272 1.00 75.50 81 ASP A O 1
ATOM 658 N N . GLU A 1 82 ? 10.513 -11.043 10.495 1.00 76.31 82 GLU A N 1
ATOM 659 C CA . GLU A 1 82 ? 11.874 -11.589 10.404 1.00 76.31 82 GLU A CA 1
ATOM 660 C C . GLU A 1 82 ? 12.711 -10.907 9.315 1.00 76.31 82 GLU A C 1
ATOM 662 O O . GLU A 1 82 ? 13.737 -11.441 8.887 1.00 76.31 82 GLU A O 1
ATOM 667 N N . SER A 1 83 ? 12.308 -9.718 8.862 1.00 63.69 83 SER A N 1
ATOM 668 C CA . SER A 1 83 ? 13.167 -8.894 8.021 1.00 63.69 83 SER A CA 1
ATOM 669 C C . SER A 1 83 ? 14.527 -8.637 8.704 1.00 63.69 83 SER A C 1
ATOM 671 O O . SER A 1 83 ? 14.702 -8.756 9.922 1.00 63.69 83 SER A O 1
ATOM 673 N N . GLY A 1 84 ? 15.574 -8.382 7.917 1.00 56.84 84 GLY A N 1
ATOM 674 C CA . GLY A 1 84 ? 16.883 -8.021 8.479 1.00 56.84 84 GLY A CA 1
ATOM 675 C C . GLY A 1 84 ? 16.799 -6.727 9.302 1.00 56.84 84 GLY A C 1
ATOM 676 O O . GLY A 1 84 ? 15.806 -6.014 9.230 1.00 56.84 84 GLY A O 1
ATOM 677 N N . GLN A 1 85 ? 17.857 -6.367 10.042 1.00 49.34 85 GLN A N 1
ATOM 678 C CA . GLN A 1 85 ? 17.871 -5.211 10.969 1.00 49.34 85 GLN A CA 1
ATOM 679 C C . GLN A 1 85 ? 17.451 -3.846 10.371 1.00 49.34 85 GLN A C 1
ATOM 681 O O . GLN A 1 85 ? 17.206 -2.922 11.140 1.00 49.34 85 GLN A O 1
ATOM 686 N N . ASN A 1 86 ? 17.332 -3.733 9.043 1.00 51.50 86 ASN A N 1
ATOM 687 C CA . ASN A 1 86 ? 16.971 -2.512 8.319 1.00 51.50 86 ASN A CA 1
ATOM 688 C C . ASN A 1 86 ? 15.687 -2.648 7.469 1.00 51.50 86 ASN A C 1
ATOM 690 O O . ASN A 1 86 ? 15.406 -1.770 6.661 1.00 51.50 86 ASN A O 1
ATOM 694 N N . GLY A 1 87 ? 14.944 -3.754 7.578 1.00 56.34 87 GLY A N 1
ATOM 695 C CA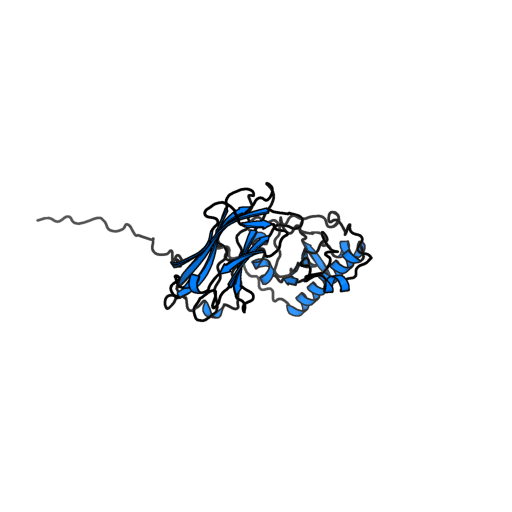 . GLY A 1 87 ? 13.701 -3.949 6.829 1.00 56.34 87 GLY A CA 1
ATOM 696 C C . GLY A 1 87 ? 12.504 -3.338 7.551 1.00 56.34 87 GLY A C 1
ATOM 697 O O . GLY A 1 87 ? 12.329 -3.558 8.747 1.00 56.34 87 GLY A O 1
ATOM 698 N N . GLN A 1 88 ? 11.684 -2.581 6.821 1.00 69.19 88 GLN A N 1
ATOM 699 C CA . GLN A 1 88 ? 10.352 -2.185 7.272 1.00 69.19 88 GLN A CA 1
ATOM 700 C C . GLN A 1 88 ? 9.317 -3.103 6.633 1.00 69.19 88 GLN A C 1
ATOM 702 O O . GLN A 1 88 ? 9.413 -3.417 5.446 1.00 69.19 88 GLN A O 1
ATOM 707 N N . SER A 1 89 ? 8.312 -3.525 7.391 1.00 71.81 89 SER A N 1
ATOM 708 C CA . SER A 1 89 ? 7.176 -4.239 6.816 1.00 71.81 89 SER A CA 1
ATOM 709 C C . SER A 1 89 ? 5.873 -3.896 7.528 1.00 71.81 89 SER A C 1
ATOM 711 O O . SER A 1 89 ? 5.869 -3.325 8.616 1.00 71.81 89 SER A O 1
ATOM 713 N N . THR A 1 90 ? 4.746 -4.203 6.903 1.00 80.88 90 THR A N 1
ATOM 714 C CA . THR A 1 90 ? 3.433 -4.155 7.543 1.00 80.88 90 THR A CA 1
ATOM 715 C C . THR A 1 90 ? 2.647 -5.415 7.221 1.00 80.88 90 THR A C 1
ATOM 717 O O . THR A 1 90 ? 2.691 -5.937 6.105 1.00 80.88 90 THR A O 1
ATOM 720 N N . LEU A 1 91 ? 1.923 -5.916 8.218 1.00 82.81 91 LEU A N 1
ATOM 721 C CA . LEU A 1 91 ? 0.978 -7.004 8.049 1.00 82.81 91 LEU A CA 1
ATOM 722 C C . LEU A 1 91 ? -0.382 -6.439 7.633 1.00 82.81 91 LEU A C 1
ATOM 724 O O . LEU A 1 91 ? -0.914 -5.518 8.251 1.00 82.81 91 LEU A O 1
ATOM 728 N N . GLN A 1 92 ? -0.990 -7.044 6.621 1.00 84.81 92 GLN A N 1
ATOM 729 C CA . GLN A 1 92 ? -2.398 -6.845 6.321 1.00 84.81 92 GLN A CA 1
ATOM 730 C C . GLN A 1 92 ? -3.172 -8.136 6.533 1.00 84.81 92 GLN A C 1
ATOM 732 O O . GLN A 1 92 ? -2.721 -9.221 6.162 1.00 84.81 92 GLN A O 1
ATOM 737 N N . VAL A 1 93 ? -4.364 -7.995 7.098 1.00 87.12 93 VAL A N 1
ATOM 738 C CA . VAL A 1 93 ? -5.314 -9.072 7.346 1.00 87.12 93 VAL A CA 1
ATOM 739 C C . VAL A 1 93 ? -6.578 -8.761 6.562 1.00 87.12 93 VAL A C 1
ATOM 741 O O . VAL A 1 93 ? -7.169 -7.701 6.716 1.00 87.12 93 VAL A O 1
ATOM 744 N N . LYS A 1 94 ? -7.000 -9.677 5.701 1.00 88.62 94 LYS A N 1
ATOM 745 C CA . LYS A 1 94 ? -8.209 -9.553 4.897 1.00 88.62 94 LYS A CA 1
ATOM 746 C C . LYS A 1 94 ? -9.241 -10.568 5.344 1.00 88.62 94 LYS A C 1
ATOM 748 O O . LYS A 1 94 ? -8.952 -11.761 5.402 1.00 88.62 94 LYS A O 1
ATOM 753 N N . LEU A 1 95 ? -10.451 -10.090 5.594 1.00 86.81 95 LEU A N 1
ATOM 754 C CA . LEU A 1 95 ? -11.620 -10.904 5.875 1.00 86.81 95 LEU A CA 1
ATOM 755 C C . LEU A 1 95 ? -12.597 -10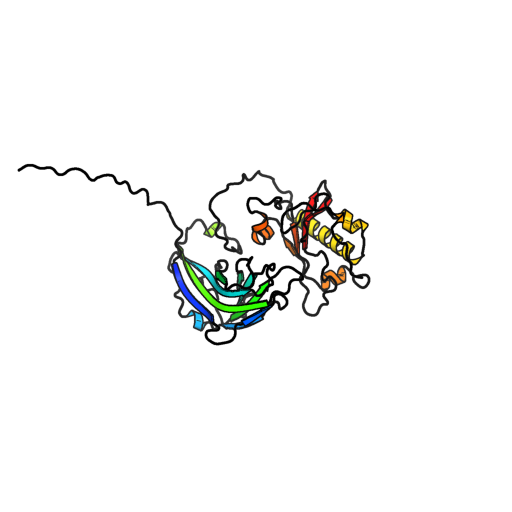.748 4.709 1.00 86.81 95 LEU A C 1
ATOM 757 O O . LEU A 1 95 ? -13.194 -9.691 4.529 1.00 86.81 95 LEU A O 1
ATOM 761 N N . ARG A 1 96 ? -12.717 -11.777 3.865 1.00 82.12 96 ARG A N 1
ATOM 762 C CA . ARG A 1 96 ? -13.604 -11.749 2.688 1.00 82.12 96 ARG A CA 1
ATOM 763 C C . ARG A 1 96 ? -14.786 -12.687 2.866 1.00 82.12 96 ARG A C 1
ATOM 765 O O . ARG A 1 96 ? -14.579 -13.824 3.274 1.00 82.12 96 ARG A O 1
ATOM 772 N N . SER A 1 97 ? -15.983 -12.236 2.510 1.00 72.25 97 SER A N 1
ATOM 773 C CA . SER A 1 97 ? -17.131 -13.116 2.264 1.00 72.25 97 SER A CA 1
ATOM 774 C C . SER A 1 97 ? -17.073 -13.639 0.823 1.00 72.25 97 SER A C 1
ATOM 776 O O . SER A 1 97 ? -16.285 -13.152 0.011 1.00 72.25 97 SER A O 1
ATOM 778 N N . VAL A 1 98 ? -17.891 -14.637 0.491 1.00 62.50 98 VAL A N 1
ATOM 779 C CA . VAL A 1 98 ? -18.039 -15.130 -0.890 1.00 62.50 98 VAL A CA 1
ATOM 780 C C . VAL A 1 98 ? -18.544 -14.019 -1.824 1.00 62.50 98 VAL A C 1
ATOM 782 O O . VAL A 1 98 ? -18.092 -13.941 -2.964 1.00 62.50 98 VAL A O 1
ATOM 785 N N . ASP A 1 99 ? -19.388 -13.121 -1.308 1.00 56.41 99 ASP A N 1
ATOM 786 C CA . ASP A 1 99 ? -20.115 -12.121 -2.103 1.00 56.41 99 ASP A CA 1
ATOM 787 C C . ASP A 1 99 ? -19.585 -10.681 -1.949 1.00 56.41 99 ASP A C 1
ATOM 789 O O . ASP A 1 99 ? -20.036 -9.775 -2.645 1.00 56.41 99 ASP A O 1
ATOM 793 N N . ASN A 1 100 ? -18.606 -10.452 -1.064 1.00 62.59 100 ASN A N 1
ATOM 794 C CA . ASN A 1 100 ? -18.054 -9.125 -0.767 1.00 62.59 100 ASN A CA 1
ATOM 795 C C . ASN A 1 100 ? -16.536 -9.106 -1.056 1.00 62.59 100 ASN A C 1
ATOM 797 O O . ASN A 1 100 ? -15.834 -10.030 -0.626 1.00 62.59 100 ASN A O 1
ATOM 801 N N . PRO A 1 101 ? -15.992 -8.072 -1.746 1.00 56.75 101 PRO A N 1
ATOM 802 C CA . PRO A 1 101 ? -14.557 -7.946 -2.033 1.00 56.75 101 PRO A CA 1
ATOM 803 C C . PRO A 1 101 ? -13.650 -8.030 -0.794 1.00 56.75 101 PRO A C 1
ATOM 805 O O . PRO A 1 101 ? -12.458 -8.316 -0.951 1.00 56.75 101 PRO A O 1
ATOM 808 N N . GLY A 1 102 ? -14.210 -7.878 0.408 1.00 66.19 102 GLY A N 1
ATOM 809 C CA . GLY A 1 102 ? -13.618 -8.245 1.687 1.00 66.19 102 GLY A CA 1
ATOM 810 C C . GLY A 1 102 ? -12.906 -7.088 2.371 1.00 66.19 102 GLY A C 1
ATOM 811 O O . GLY A 1 102 ? -12.156 -6.347 1.737 1.00 66.19 102 GLY A O 1
ATOM 812 N N . THR A 1 103 ? -13.107 -6.982 3.679 1.00 80.69 103 THR A N 1
ATOM 813 C CA . THR A 1 103 ? -12.519 -5.956 4.537 1.00 80.69 103 THR A CA 1
ATOM 814 C C . THR A 1 103 ? -11.031 -6.199 4.726 1.00 80.69 103 THR A C 1
ATOM 816 O O . THR A 1 103 ? -10.616 -7.306 5.073 1.00 80.69 103 THR A O 1
ATOM 819 N N . VAL A 1 104 ? -10.218 -5.163 4.511 1.00 77.81 104 VAL A N 1
ATOM 820 C CA . VAL A 1 104 ? -8.769 -5.207 4.727 1.00 77.81 104 VAL A CA 1
ATOM 821 C C . VAL A 1 104 ? -8.407 -4.368 5.945 1.00 77.81 104 VAL A C 1
ATOM 823 O O . VAL A 1 104 ? -8.598 -3.157 5.966 1.00 77.81 104 VAL A O 1
ATOM 826 N N . PHE A 1 105 ? -7.834 -5.038 6.932 1.00 81.56 105 PHE A N 1
ATOM 827 C CA . PHE A 1 105 ? -7.216 -4.460 8.108 1.00 81.56 105 PHE A CA 1
ATOM 828 C C . PHE A 1 105 ? -5.718 -4.319 7.871 1.00 81.56 105 PHE A C 1
ATOM 830 O O . PHE A 1 105 ? -5.037 -5.291 7.540 1.00 81.56 105 PHE A O 1
ATOM 837 N N . THR A 1 106 ? -5.199 -3.117 8.056 1.00 73.31 106 THR A N 1
ATOM 838 C CA . THR A 1 106 ? -3.781 -2.801 7.901 1.00 73.31 106 THR A CA 1
ATOM 839 C C . THR A 1 106 ? -3.188 -2.482 9.257 1.00 73.31 106 THR A C 1
ATOM 841 O O . THR A 1 106 ? -3.731 -1.672 10.009 1.00 73.31 106 THR A O 1
ATOM 844 N N . LEU A 1 107 ? -2.085 -3.149 9.580 1.00 77.81 107 LEU A N 1
ATOM 845 C CA . LEU A 1 107 ? -1.323 -2.881 10.786 1.00 77.81 107 LEU A CA 1
ATOM 846 C C . LEU A 1 107 ? -0.323 -1.737 10.559 1.00 77.81 107 LEU A C 1
ATOM 848 O O . LEU A 1 107 ? 0.051 -1.452 9.419 1.00 77.81 107 LEU A O 1
ATOM 852 N N . PRO A 1 108 ? 0.135 -1.063 11.624 1.00 66.94 108 PRO A N 1
ATOM 853 C CA . PRO A 1 108 ? 1.195 -0.070 11.500 1.00 66.94 108 PRO A CA 1
ATOM 854 C C . PRO A 1 108 ? 2.494 -0.710 10.995 1.00 66.94 108 PRO A C 1
ATOM 856 O O . PRO A 1 108 ? 2.771 -1.881 11.267 1.00 66.94 108 PRO A O 1
ATOM 859 N N . TRP A 1 109 ? 3.310 0.084 10.302 1.00 65.19 109 TRP A N 1
ATOM 860 C CA . TRP A 1 109 ? 4.643 -0.327 9.871 1.00 65.19 109 TRP A CA 1
ATOM 861 C C . TRP A 1 109 ? 5.533 -0.687 11.063 1.00 65.19 109 TRP A C 1
ATOM 863 O O . TRP A 1 109 ? 5.527 -0.026 12.106 1.00 65.19 109 TRP A O 1
ATOM 873 N N . THR A 1 110 ? 6.319 -1.747 10.907 1.00 64.94 110 THR A N 1
ATOM 874 C CA . THR A 1 110 ? 7.326 -2.158 11.878 1.00 64.94 110 THR A CA 1
ATOM 875 C C . THR A 1 110 ? 8.690 -1.642 11.465 1.00 64.94 110 THR A C 1
ATOM 877 O O . THR A 1 110 ? 9.260 -2.079 10.477 1.00 64.94 110 THR A O 1
ATOM 880 N N . GLU A 1 111 ? 9.241 -0.733 12.267 1.00 55.75 111 GLU A N 1
ATOM 881 C CA . GLU A 1 111 ? 10.590 -0.180 12.069 1.00 55.75 111 GLU A CA 1
ATOM 882 C C . GLU A 1 111 ? 11.702 -1.083 12.623 1.00 55.75 111 GLU A C 1
ATOM 884 O O . GLU A 1 111 ? 12.883 -0.862 12.370 1.00 55.75 111 GLU A O 1
ATOM 889 N N . LYS A 1 112 ? 11.341 -2.069 13.455 1.00 55.31 112 LYS A N 1
ATOM 890 C CA . LYS A 1 112 ? 12.288 -2.943 14.157 1.00 55.31 112 LYS A CA 1
ATOM 891 C C . LYS A 1 112 ? 11.985 -4.391 13.843 1.00 55.31 112 LYS A C 1
ATOM 893 O O . LYS A 1 112 ? 11.069 -4.982 14.421 1.00 55.31 112 LYS A O 1
ATOM 898 N N . ALA A 1 113 ? 12.808 -4.946 12.974 1.00 59.38 113 ALA A N 1
ATOM 899 C CA . ALA A 1 113 ? 12.729 -6.335 12.605 1.00 59.38 113 ALA A CA 1
ATOM 900 C C . ALA A 1 113 ? 13.204 -7.278 13.727 1.00 59.38 113 ALA A C 1
ATOM 902 O O . ALA A 1 113 ? 13.895 -6.884 14.673 1.00 59.38 113 ALA A O 1
ATOM 903 N N . SER A 1 114 ? 12.819 -8.546 13.619 1.00 61.31 114 SER A N 1
ATOM 904 C CA . SER A 1 114 ? 13.138 -9.661 14.518 1.00 61.31 114 SER A CA 1
ATOM 905 C C . SER A 1 114 ? 12.678 -9.484 15.973 1.00 61.31 114 SER A C 1
ATOM 907 O O . SER A 1 114 ? 13.316 -9.979 16.905 1.00 61.31 114 SER A O 1
ATOM 909 N N . ARG A 1 115 ? 11.563 -8.779 16.199 1.00 68.75 115 ARG A N 1
ATOM 910 C CA . ARG A 1 115 ? 10.931 -8.647 17.523 1.00 68.75 115 ARG A CA 1
ATOM 911 C C . ARG A 1 115 ? 9.481 -9.095 17.483 1.00 68.75 115 ARG A C 1
ATOM 913 O O . ARG A 1 115 ? 8.819 -8.962 16.460 1.00 68.75 115 ARG A O 1
ATOM 920 N N . TRP A 1 116 ? 9.001 -9.584 18.623 1.00 77.12 116 TRP A N 1
ATOM 921 C CA . TRP A 1 116 ? 7.578 -9.797 18.858 1.00 77.12 116 TRP A CA 1
ATOM 922 C C . TRP A 1 116 ? 6.828 -8.472 18.742 1.00 77.12 116 TRP A C 1
ATOM 924 O O . TRP A 1 116 ? 7.193 -7.486 19.385 1.00 77.12 116 TRP A O 1
ATOM 934 N N . GLN A 1 117 ? 5.794 -8.469 17.911 1.00 74.94 117 GLN A N 1
ATOM 935 C CA . GLN A 1 117 ? 4.915 -7.343 17.651 1.00 74.94 117 GLN A CA 1
ATOM 936 C C . GLN A 1 117 ? 3.516 -7.717 18.116 1.00 74.94 117 GLN A C 1
ATOM 938 O O . GLN A 1 117 ? 2.946 -8.708 17.663 1.00 74.94 117 GLN A O 1
ATOM 943 N N . GLU A 1 118 ? 2.967 -6.905 19.012 1.00 83.94 118 GLU A N 1
ATOM 944 C CA . GLU A 1 118 ? 1.556 -6.929 19.376 1.00 83.94 118 GLU A CA 1
ATOM 945 C C . GLU A 1 118 ? 0.967 -5.591 18.946 1.00 83.94 118 GLU A C 1
ATOM 947 O O . GLU A 1 118 ? 1.348 -4.533 19.455 1.00 83.94 118 GLU A O 1
ATOM 952 N N . LYS A 1 119 ? 0.134 -5.627 17.910 1.00 79.25 119 LYS A N 1
ATOM 953 C CA . LYS A 1 119 ? -0.297 -4.430 17.189 1.00 79.25 119 LYS A CA 1
ATOM 954 C C . LYS A 1 119 ? -1.774 -4.532 16.843 1.00 79.25 119 LYS A C 1
ATOM 956 O O . LYS A 1 119 ? -2.261 -5.601 16.475 1.00 79.25 119 LYS A O 1
ATOM 961 N N . ASN A 1 120 ? -2.444 -3.391 16.924 1.00 79.75 120 ASN A N 1
ATOM 962 C CA . ASN A 1 120 ? -3.819 -3.215 16.479 1.00 79.75 120 ASN A CA 1
ATOM 963 C C . ASN A 1 120 ? -3.813 -2.642 15.059 1.00 79.75 120 ASN A C 1
ATOM 965 O O . ASN A 1 120 ? -2.949 -1.830 14.726 1.00 79.75 120 ASN A O 1
ATOM 969 N N . SER A 1 121 ? -4.760 -3.069 14.234 1.00 74.00 121 SER A N 1
ATOM 970 C CA . SER A 1 121 ? -5.005 -2.503 12.913 1.00 74.00 121 SER A CA 1
ATOM 971 C C . SER A 1 121 ? -5.763 -1.180 12.996 1.00 74.00 121 SER A C 1
ATOM 973 O O . SER A 1 121 ? -6.227 -0.773 14.065 1.00 74.00 121 SER A O 1
ATOM 975 N N . ASN A 1 122 ? -5.983 -0.569 11.833 1.00 70.06 122 ASN A N 1
ATOM 976 C CA . ASN A 1 122 ? -7.013 0.447 11.669 1.00 70.06 122 ASN A CA 1
ATOM 977 C C . ASN A 1 122 ? -8.411 -0.039 12.093 1.00 70.06 122 ASN A C 1
ATOM 979 O O . ASN A 1 122 ? -8.687 -1.245 12.120 1.00 70.06 122 ASN A O 1
ATOM 983 N N . TRP A 1 123 ? -9.290 0.928 12.361 1.00 79.19 123 TRP A N 1
ATOM 984 C CA . TRP A 1 123 ? -10.722 0.706 12.519 1.00 79.19 123 TRP A CA 1
ATOM 985 C C . TRP A 1 123 ? -11.399 0.473 11.166 1.00 79.19 123 TRP A C 1
ATOM 987 O O . TRP A 1 123 ? -10.992 1.016 10.140 1.00 79.19 123 TRP A O 1
ATOM 997 N N . PHE A 1 124 ? -12.456 -0.324 11.181 1.00 78.06 124 PHE A N 1
ATOM 998 C CA . PHE A 1 124 ? -13.359 -0.544 10.066 1.00 78.06 124 PHE A CA 1
ATOM 999 C C . PHE A 1 124 ? -14.797 -0.356 10.534 1.00 78.06 124 PHE A C 1
ATOM 1001 O O . PHE A 1 124 ? -15.174 -0.872 11.585 1.00 78.06 124 PHE A O 1
ATOM 1008 N N . ILE A 1 125 ? -15.598 0.351 9.745 1.00 77.12 125 ILE A N 1
ATOM 1009 C CA . ILE A 1 125 ? -17.000 0.631 10.048 1.00 77.12 125 ILE A CA 1
ATOM 1010 C C . ILE A 1 125 ? -17.848 -0.008 8.941 1.00 77.12 125 ILE A C 1
ATOM 1012 O O . ILE A 1 125 ? -17.782 0.451 7.799 1.00 77.12 125 ILE A O 1
ATOM 1016 N N . PRO A 1 126 ? -18.589 -1.092 9.220 1.00 69.25 126 PRO A N 1
ATOM 1017 C CA . PRO A 1 126 ? -19.545 -1.639 8.270 1.00 69.25 126 PRO A CA 1
ATOM 1018 C C . PRO A 1 126 ? -20.722 -0.671 8.127 1.00 69.25 126 PRO A C 1
ATOM 1020 O O . PRO A 1 126 ? -21.296 -0.231 9.117 1.00 69.25 126 PRO A O 1
ATOM 1023 N N . LEU A 1 127 ? -21.061 -0.336 6.882 1.00 56.00 127 LEU A N 1
ATOM 1024 C CA . LEU A 1 127 ? -22.170 0.563 6.537 1.00 56.00 127 LEU A CA 1
ATOM 1025 C C . LEU A 1 127 ? -23.517 -0.177 6.411 1.00 56.00 127 LEU A C 1
ATOM 1027 O O . LEU A 1 127 ? -24.498 0.422 5.978 1.00 56.00 127 LEU A O 1
ATOM 1031 N N . GLU A 1 128 ? -23.557 -1.475 6.726 1.00 57.72 128 GLU A N 1
ATOM 1032 C CA . GLU A 1 128 ? -24.777 -2.290 6.693 1.00 57.72 128 GLU A CA 1
ATOM 1033 C C . GLU A 1 128 ? -25.561 -2.177 8.015 1.00 57.72 128 GLU A C 1
ATOM 1035 O O . GLU A 1 128 ? -24.979 -1.944 9.077 1.00 57.72 128 GLU A O 1
ATOM 1040 N N . ASP A 1 129 ? -26.890 -2.325 7.937 1.00 52.84 129 ASP A N 1
ATOM 1041 C CA . ASP A 1 129 ? -27.863 -1.941 8.980 1.00 52.84 129 ASP A CA 1
ATOM 1042 C C . ASP A 1 129 ? -27.670 -2.621 10.354 1.00 52.84 129 ASP A C 1
ATOM 1044 O O . ASP A 1 129 ? -28.202 -2.136 11.354 1.00 52.84 129 ASP A O 1
ATOM 1048 N N . ASP A 1 130 ? -26.935 -3.734 10.443 1.00 63.34 130 ASP A N 1
ATOM 1049 C CA . ASP A 1 130 ? -26.722 -4.474 11.695 1.00 63.34 130 ASP A CA 1
ATOM 1050 C C . ASP A 1 130 ? -25.335 -4.257 12.331 1.00 63.34 130 ASP A C 1
ATOM 1052 O O . ASP A 1 130 ? -25.060 -4.775 13.419 1.00 63.34 130 ASP A O 1
ATOM 1056 N N . GLY A 1 131 ? -24.461 -3.475 11.686 1.00 65.56 131 GLY A N 1
ATOM 1057 C CA . GLY A 1 131 ? -23.109 -3.192 12.166 1.00 65.56 131 GLY A CA 1
ATOM 1058 C C . GLY A 1 131 ? -22.176 -4.412 12.192 1.00 65.56 131 GLY A C 1
ATOM 1059 O O . GLY A 1 131 ? -21.112 -4.356 12.827 1.00 65.56 131 GLY A O 1
ATOM 1060 N N . MET A 1 132 ? -22.544 -5.518 11.539 1.00 75.38 132 MET A N 1
ATOM 1061 C CA . MET A 1 132 ? -21.722 -6.720 11.444 1.00 75.38 132 MET A CA 1
ATOM 1062 C C . MET A 1 132 ? -20.699 -6.613 10.313 1.00 75.38 132 MET A C 1
ATOM 1064 O O . MET A 1 132 ? -20.893 -5.942 9.307 1.00 75.38 132 MET A O 1
ATOM 1068 N N . ILE A 1 133 ? -19.546 -7.257 10.499 1.00 77.50 133 ILE A N 1
ATOM 1069 C CA . ILE A 1 133 ? -18.468 -7.254 9.497 1.00 77.50 133 ILE A CA 1
ATOM 1070 C C . ILE A 1 133 ? -18.583 -8.390 8.470 1.00 77.50 133 ILE A C 1
ATOM 1072 O O . ILE A 1 133 ? -17.905 -8.381 7.442 1.00 77.50 133 ILE A O 1
ATOM 1076 N N . LEU A 1 134 ? -19.396 -9.402 8.769 1.00 76.62 134 LEU A N 1
ATOM 1077 C CA . LEU A 1 134 ? -19.630 -10.553 7.907 1.00 76.62 134 LEU A CA 1
ATOM 1078 C C . LEU A 1 134 ? -21.065 -11.046 8.065 1.00 76.62 134 LEU A C 1
ATOM 1080 O O . LEU A 1 134 ? -21.460 -11.467 9.152 1.00 76.62 134 LEU A O 1
ATOM 1084 N N . ASP A 1 135 ? -21.773 -11.140 6.944 1.00 71.69 135 ASP A N 1
ATOM 1085 C CA . ASP A 1 135 ? -23.151 -11.652 6.925 1.00 71.69 135 ASP A CA 1
ATOM 1086 C C . ASP A 1 135 ? -23.216 -13.145 6.608 1.00 71.69 135 ASP A C 1
ATOM 1088 O O . ASP A 1 135 ? -24.245 -13.787 6.824 1.00 71.69 135 ASP A O 1
ATOM 1092 N N . ASN A 1 136 ? -22.107 -13.710 6.119 1.00 76.88 136 ASN A N 1
ATOM 1093 C CA . ASN A 1 136 ? -21.954 -15.089 5.660 1.00 76.88 136 ASN A CA 1
ATOM 1094 C C . ASN A 1 136 ? -20.567 -15.645 6.025 1.00 76.88 136 ASN A C 1
ATOM 1096 O O . ASN A 1 136 ? -19.693 -14.935 6.525 1.00 76.88 136 ASN A O 1
ATOM 1100 N N . ASN A 1 137 ? -20.352 -16.932 5.734 1.00 84.69 137 ASN A N 1
ATOM 1101 C CA . ASN A 1 137 ? -19.041 -17.566 5.857 1.00 84.69 137 ASN A CA 1
ATOM 1102 C C . ASN A 1 137 ? -17.981 -16.802 5.058 1.00 84.69 137 ASN A C 1
ATOM 1104 O O . ASN A 1 137 ? -18.206 -16.392 3.916 1.00 84.69 137 ASN A O 1
ATOM 1108 N N . GLY A 1 138 ? -16.803 -16.671 5.654 1.00 85.94 138 GLY A N 1
ATOM 1109 C CA . GLY A 1 138 ? -15.702 -15.916 5.098 1.00 85.94 138 GLY A CA 1
ATOM 1110 C C . GLY A 1 138 ? -14.392 -16.686 5.041 1.00 85.94 138 GLY A C 1
ATOM 1111 O O . GLY A 1 138 ? -14.261 -17.841 5.453 1.00 85.94 138 GLY A O 1
ATOM 1112 N N . VAL A 1 139 ? -13.388 -16.007 4.508 1.00 88.19 139 VAL A N 1
ATOM 1113 C CA . VAL A 1 139 ? -12.012 -16.474 4.430 1.00 88.19 139 VAL A CA 1
ATOM 1114 C C . VAL A 1 139 ? -11.114 -15.413 5.043 1.00 88.19 139 VAL A C 1
ATOM 1116 O O . VAL A 1 139 ? -11.161 -14.243 4.657 1.00 88.19 139 VAL A O 1
ATOM 1119 N N . LEU A 1 140 ? -10.282 -15.851 5.984 1.00 90.94 140 LEU A N 1
ATOM 1120 C CA . LEU A 1 140 ? -9.199 -15.069 6.548 1.00 90.94 140 LEU A CA 1
ATOM 1121 C C . LEU A 1 140 ? -7.968 -15.235 5.665 1.00 90.94 140 LEU A C 1
ATOM 1123 O O . LEU A 1 140 ? -7.499 -16.349 5.423 1.00 90.94 140 LEU A O 1
ATOM 1127 N N . SER A 1 141 ? -7.428 -14.128 5.187 1.00 90.94 141 SER A N 1
ATOM 1128 C CA . SER A 1 141 ? -6.192 -14.094 4.417 1.00 90.94 141 SER A CA 1
ATOM 1129 C C . SER A 1 141 ? -5.252 -13.047 4.985 1.00 90.94 141 SER A C 1
ATOM 1131 O O . SER A 1 141 ? -5.685 -12.084 5.608 1.00 90.94 141 SER A O 1
ATOM 1133 N N . VAL A 1 142 ? -3.960 -13.224 4.770 1.00 90.50 142 VAL A N 1
ATOM 1134 C CA . VAL A 1 142 ? -2.927 -12.308 5.249 1.00 90.50 142 VAL A CA 1
ATOM 1135 C C . VAL A 1 142 ? -1.920 -12.039 4.152 1.00 90.50 142 VAL A C 1
ATOM 1137 O O . VAL A 1 142 ? -1.723 -12.868 3.268 1.00 90.50 142 VAL A O 1
ATOM 1140 N N . ARG A 1 143 ? -1.269 -10.886 4.211 1.00 86.12 143 ARG A N 1
ATOM 1141 C CA . ARG A 1 143 ? -0.063 -10.621 3.431 1.00 86.12 143 ARG A CA 1
ATOM 1142 C C . ARG A 1 143 ? 0.872 -9.732 4.218 1.00 86.12 143 ARG A C 1
ATOM 1144 O O . ARG A 1 143 ? 0.413 -8.868 4.963 1.00 86.12 143 ARG A O 1
ATOM 1151 N N . LEU A 1 144 ? 2.164 -9.920 4.012 1.00 83.19 144 LEU A N 1
ATOM 1152 C CA . LEU A 1 144 ? 3.160 -8.963 4.456 1.00 83.19 144 LEU A CA 1
ATOM 1153 C C . LEU A 1 144 ? 3.462 -8.017 3.294 1.00 83.19 144 LEU A C 1
ATOM 1155 O O . LEU A 1 144 ? 3.538 -8.445 2.145 1.00 83.19 144 LEU A O 1
ATOM 1159 N N . ILE A 1 145 ? 3.611 -6.734 3.578 1.00 74.69 145 ILE A N 1
ATOM 1160 C CA . ILE A 1 145 ? 4.044 -5.731 2.610 1.00 74.69 145 ILE A CA 1
ATOM 1161 C C . ILE A 1 145 ? 5.386 -5.214 3.094 1.00 74.69 145 ILE A C 1
ATOM 1163 O O . ILE A 1 145 ? 5.504 -4.799 4.241 1.00 74.69 145 ILE A O 1
ATOM 1167 N N . ALA A 1 146 ? 6.384 -5.241 2.223 1.00 69.62 146 ALA A N 1
ATOM 1168 C CA . ALA A 1 146 ? 7.701 -4.677 2.473 1.00 69.62 146 ALA A CA 1
ATOM 1169 C C . ALA A 1 146 ? 8.131 -3.844 1.251 1.00 69.62 146 ALA A C 1
ATOM 1171 O O . ALA A 1 146 ? 7.555 -4.028 0.169 1.00 69.62 146 ALA A O 1
ATOM 1172 N N . PRO A 1 147 ? 9.112 -2.935 1.391 1.00 63.97 147 PRO A N 1
ATOM 1173 C CA . PRO A 1 147 ? 9.642 -2.158 0.280 1.00 63.97 147 PRO A CA 1
ATOM 1174 C C . PRO A 1 147 ? 10.054 -3.029 -0.920 1.00 63.97 147 PRO A C 1
ATOM 1176 O O . PRO A 1 147 ? 10.481 -4.180 -0.744 1.00 63.97 147 PRO A O 1
ATOM 1179 N N . PRO A 1 148 ? 9.974 -2.504 -2.155 1.00 53.16 148 PRO A N 1
ATOM 1180 C CA . PRO A 1 148 ? 10.389 -3.227 -3.353 1.00 53.16 148 PRO A CA 1
ATOM 1181 C C . PRO A 1 148 ? 11.811 -3.790 -3.219 1.00 53.16 148 PRO A C 1
ATOM 1183 O O . PRO A 1 148 ? 12.700 -3.138 -2.684 1.00 53.16 148 PRO A O 1
ATOM 1186 N N . ARG A 1 149 ? 12.043 -5.004 -3.739 1.00 53.28 149 ARG A N 1
ATOM 1187 C CA . ARG A 1 149 ? 13.329 -5.741 -3.663 1.00 53.28 149 ARG A CA 1
ATOM 1188 C C . ARG A 1 149 ? 13.726 -6.235 -2.263 1.00 53.28 149 ARG A C 1
ATOM 1190 O O . ARG A 1 149 ? 14.755 -6.898 -2.151 1.00 53.28 149 ARG A O 1
ATOM 1197 N N . SER A 1 150 ? 12.908 -6.002 -1.235 1.00 61.09 150 SER A N 1
ATOM 1198 C CA . SER A 1 150 ? 13.058 -6.651 0.068 1.00 61.09 150 SER A CA 1
ATOM 1199 C C . SER A 1 150 ? 12.117 -7.858 0.180 1.00 61.09 150 SER A C 1
ATOM 1201 O O . SER A 1 150 ? 10.906 -7.754 -0.018 1.00 61.09 150 SER A O 1
ATOM 1203 N N . SER A 1 151 ? 12.684 -9.035 0.456 1.00 69.56 151 SER A N 1
ATOM 1204 C CA . SER A 1 151 ? 11.909 -10.192 0.913 1.00 69.56 151 SER A CA 1
ATOM 1205 C C . SER A 1 151 ? 11.981 -10.209 2.432 1.00 69.56 151 SER A C 1
ATOM 1207 O O . SER A 1 151 ? 13.065 -10.310 3.010 1.00 69.56 151 SER A O 1
ATOM 1209 N N . ALA A 1 152 ? 10.823 -10.042 3.058 1.00 75.50 152 ALA A N 1
ATOM 1210 C CA . ALA A 1 152 ? 10.649 -10.039 4.495 1.00 75.50 152 ALA A CA 1
ATOM 1211 C C . ALA A 1 152 ? 9.809 -11.267 4.868 1.00 75.50 152 ALA A C 1
ATOM 1213 O O . ALA A 1 152 ? 8.616 -11.310 4.554 1.00 75.50 152 ALA A O 1
ATOM 1214 N N . PRO A 1 153 ? 10.406 -12.288 5.499 1.00 85.31 153 PRO A N 1
ATOM 1215 C CA . PRO A 1 153 ? 9.632 -13.354 6.106 1.00 85.31 153 PRO A CA 1
ATOM 1216 C C . PRO A 1 153 ? 8.944 -12.843 7.376 1.00 85.31 153 PRO A C 1
ATOM 1218 O O . PRO A 1 153 ? 9.464 -11.990 8.088 1.00 85.31 153 PRO A O 1
ATOM 1221 N N . GLY A 1 154 ? 7.772 -13.385 7.677 1.00 86.25 154 GLY A N 1
ATOM 1222 C CA . GLY A 1 154 ? 7.002 -13.086 8.873 1.00 86.25 154 GLY A CA 1
ATOM 1223 C C . GLY A 1 154 ? 6.376 -14.346 9.460 1.00 86.25 154 GLY A C 1
ATOM 1224 O O . GLY A 1 154 ? 6.037 -15.297 8.753 1.00 86.25 154 GLY A O 1
ATOM 1225 N N . LYS A 1 155 ? 6.214 -14.348 10.781 1.00 91.06 155 LYS A N 1
ATOM 1226 C CA . LYS A 1 155 ? 5.616 -15.432 11.565 1.00 91.06 155 LYS A CA 1
ATOM 1227 C C . LYS A 1 155 ? 4.421 -14.899 12.330 1.00 91.06 155 LYS A C 1
ATOM 1229 O O . LYS A 1 155 ? 4.591 -14.148 13.285 1.00 91.06 155 LYS A O 1
ATOM 1234 N N . ILE A 1 156 ? 3.219 -15.297 11.936 1.00 91.25 156 ILE A N 1
ATOM 1235 C CA . ILE A 1 156 ? 1.985 -14.882 12.607 1.00 91.25 156 ILE A CA 1
ATOM 1236 C C . ILE A 1 156 ? 1.609 -15.933 13.647 1.00 91.25 156 ILE A C 1
ATOM 1238 O O . ILE A 1 156 ? 1.525 -17.124 13.341 1.00 91.25 156 ILE A O 1
ATOM 1242 N N . TYR A 1 157 ? 1.377 -15.491 14.880 1.00 91.69 157 TYR A N 1
ATOM 1243 C CA . TYR A 1 157 ? 1.019 -16.358 16.000 1.00 91.69 157 TYR A CA 1
ATOM 1244 C C . TYR A 1 157 ? -0.451 -16.235 16.365 1.00 91.69 157 TYR A C 1
ATOM 1246 O O . TYR A 1 157 ? -1.094 -17.246 16.613 1.00 91.69 157 TYR A O 1
ATOM 1254 N N . LYS A 1 158 ? -0.998 -15.019 16.352 1.00 93.31 158 LYS A N 1
ATOM 1255 C CA . LYS A 1 158 ? -2.384 -14.787 16.752 1.00 93.31 158 LYS A CA 1
ATOM 1256 C C . LYS A 1 158 ? -3.020 -13.673 15.935 1.00 93.31 158 LYS A C 1
ATOM 1258 O O . LYS A 1 158 ? -2.359 -12.683 15.627 1.00 93.31 158 LYS A O 1
ATOM 1263 N N . ILE A 1 159 ? -4.292 -13.844 15.593 1.00 93.38 159 ILE A N 1
ATOM 1264 C CA . ILE A 1 159 ? -5.152 -12.835 14.973 1.00 93.38 159 ILE A CA 1
ATOM 1265 C C . ILE A 1 159 ? -6.475 -12.852 15.736 1.00 93.38 159 ILE A C 1
ATOM 1267 O O . ILE A 1 159 ? -7.180 -13.860 15.745 1.00 93.38 159 ILE A O 1
ATOM 1271 N N . GLU A 1 160 ? -6.814 -11.732 16.353 1.00 94.38 160 GLU A N 1
ATOM 1272 C CA . GLU A 1 160 ? -8.059 -11.502 17.077 1.00 94.38 160 GLU A CA 1
ATOM 1273 C C . GLU A 1 160 ? -8.821 -10.368 16.412 1.00 94.38 160 GLU A C 1
ATOM 1275 O O . GLU A 1 160 ? -8.235 -9.379 15.986 1.00 94.38 160 GLU A O 1
ATOM 1280 N N . LEU A 1 161 ? -10.129 -10.515 16.318 1.00 93.12 161 LEU A N 1
ATOM 1281 C CA . LEU A 1 161 ? -11.038 -9.499 15.832 1.00 93.12 161 LEU A CA 1
ATOM 1282 C C . LEU A 1 161 ? -11.791 -8.923 17.023 1.00 93.12 161 LEU A C 1
ATOM 1284 O O . LEU A 1 161 ? -12.369 -9.669 17.809 1.00 93.12 161 LEU A O 1
ATOM 1288 N N . GLU A 1 162 ? -11.790 -7.607 17.149 1.00 92.75 162 GLU A N 1
ATOM 1289 C CA . GLU A 1 162 ? -12.443 -6.887 18.232 1.00 92.75 162 GLU A CA 1
ATOM 1290 C C . GLU A 1 162 ? -13.594 -6.042 17.684 1.00 92.75 162 GLU A C 1
ATOM 1292 O O . GLU A 1 162 ? -13.420 -5.324 16.696 1.00 92.75 162 GLU A O 1
ATOM 1297 N N . ALA A 1 163 ? -14.745 -6.107 18.353 1.00 90.88 163 ALA A N 1
ATOM 1298 C CA . ALA A 1 163 ? -15.911 -5.267 18.108 1.00 90.88 163 ALA A CA 1
ATOM 1299 C C . ALA A 1 163 ? -16.012 -4.205 19.206 1.00 90.88 163 ALA A C 1
ATOM 1301 O O . ALA A 1 163 ? -15.964 -4.536 20.393 1.00 90.88 163 ALA A O 1
ATOM 1302 N N . TRP A 1 164 ? -16.138 -2.942 18.806 1.00 89.31 164 TRP A N 1
ATOM 1303 C CA . TRP A 1 164 ? -16.221 -1.800 19.707 1.00 89.31 164 TRP A CA 1
ATOM 1304 C C . TRP A 1 164 ? -17.427 -0.930 19.364 1.00 89.31 164 TRP A C 1
ATOM 1306 O O . TRP A 1 164 ? -17.618 -0.575 18.203 1.00 89.31 164 TRP A O 1
ATOM 1316 N N . ASP A 1 165 ? -18.207 -0.551 20.369 1.00 87.38 165 ASP A N 1
ATOM 1317 C CA . ASP A 1 165 ? -19.379 0.312 20.211 1.00 87.38 165 ASP A CA 1
ATOM 1318 C C . ASP A 1 165 ? -19.050 1.727 20.705 1.00 87.38 165 ASP A C 1
ATOM 1320 O O . ASP A 1 165 ? -18.620 1.903 21.849 1.00 87.38 165 ASP A O 1
ATOM 1324 N N . PHE A 1 166 ? -19.281 2.730 19.857 1.00 82.81 166 PHE A N 1
ATOM 1325 C CA . PHE A 1 166 ? -19.070 4.152 20.146 1.00 82.81 166 PHE A CA 1
ATOM 1326 C C . PHE A 1 166 ? -20.410 4.891 20.145 1.00 82.81 166 PHE A C 1
ATOM 1328 O O . PHE A 1 166 ? -21.239 4.588 19.290 1.00 82.81 166 PHE A O 1
ATOM 1335 N N . PRO A 1 167 ? -20.660 5.846 21.056 1.00 80.44 167 PRO A N 1
ATOM 1336 C CA . PRO A 1 167 ? -21.875 6.660 21.007 1.00 80.44 167 PRO A CA 1
ATOM 1337 C C . PRO A 1 167 ? -21.981 7.405 19.666 1.00 80.44 167 PRO A C 1
ATOM 1339 O O . PRO A 1 167 ? -20.979 7.865 19.128 1.00 80.44 167 PRO A O 1
ATOM 1342 N N . MET A 1 168 ? -23.189 7.468 19.106 1.00 70.75 168 MET A N 1
ATOM 1343 C CA . MET A 1 168 ? -23.462 8.080 17.806 1.00 70.75 168 MET A CA 1
ATOM 1344 C C . MET A 1 168 ? -23.791 9.570 17.979 1.00 70.75 168 MET A C 1
ATOM 1346 O O . MET A 1 168 ? -24.864 9.896 18.492 1.00 70.75 168 MET A O 1
ATOM 1350 N N . ASP A 1 169 ? -22.910 10.464 17.525 1.00 57.97 169 ASP A N 1
ATOM 1351 C CA . ASP A 1 169 ? -23.209 11.896 17.427 1.00 57.97 169 ASP A CA 1
ATOM 1352 C C . ASP A 1 169 ? -23.859 12.213 16.066 1.00 57.97 169 ASP A C 1
ATOM 1354 O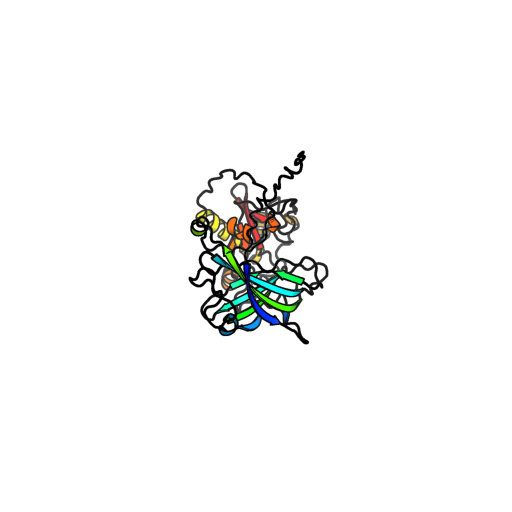 O . ASP A 1 169 ? -23.373 11.847 14.996 1.00 57.97 169 ASP A O 1
ATOM 1358 N N . LEU A 1 170 ? -25.016 12.883 16.101 1.00 47.44 170 LEU A N 1
ATOM 1359 C CA . LEU A 1 170 ? -25.879 13.157 14.937 1.00 47.44 170 LEU A CA 1
ATOM 1360 C C . LEU A 1 170 ? -25.237 14.052 13.854 1.00 47.44 170 LEU A C 1
ATOM 1362 O O . LEU A 1 170 ? -25.797 14.161 12.762 1.00 47.44 170 LEU A O 1
ATOM 1366 N N . GLU A 1 171 ? -24.093 14.684 14.130 1.00 46.12 171 GLU A N 1
ATOM 1367 C CA . GLU A 1 171 ? -23.361 15.529 13.172 1.00 46.12 171 GLU A CA 1
ATOM 1368 C C . GLU A 1 171 ? -22.438 14.723 12.231 1.00 46.12 171 GLU A C 1
ATOM 1370 O O . GLU A 1 171 ? -22.196 15.165 11.105 1.00 46.12 171 GLU A O 1
ATOM 1375 N N . ASP A 1 172 ? -22.022 13.504 12.604 1.00 44.72 172 ASP A N 1
ATOM 1376 C CA . ASP A 1 172 ? -21.074 12.694 11.814 1.00 44.72 172 ASP A CA 1
ATOM 1377 C C . ASP A 1 172 ? -21.721 11.991 10.604 1.00 44.72 172 ASP A C 1
ATOM 1379 O O . ASP A 1 172 ? -21.086 11.786 9.568 1.00 44.72 172 ASP A O 1
ATOM 1383 N N . LEU A 1 173 ? -23.030 11.721 10.663 1.00 44.94 173 LEU A N 1
ATOM 1384 C CA . LEU A 1 173 ? -23.788 11.022 9.611 1.00 44.94 173 LEU A CA 1
ATOM 1385 C C . LEU A 1 173 ? -23.898 11.790 8.278 1.00 44.94 173 LEU A C 1
ATOM 1387 O O . LEU A 1 173 ? -24.253 11.194 7.262 1.00 44.94 173 LEU A O 1
ATOM 1391 N N . GLN A 1 174 ? -23.628 13.102 8.248 1.00 38.16 174 GLN A N 1
ATOM 1392 C CA . GLN A 1 174 ? -23.749 13.915 7.025 1.00 38.16 174 GLN A CA 1
ATOM 1393 C C . GLN A 1 174 ? -22.434 14.097 6.251 1.00 38.16 174 GLN A C 1
ATOM 1395 O O . GLN A 1 174 ? -22.476 14.576 5.114 1.00 38.16 174 GLN A O 1
ATOM 1400 N N . SER A 1 175 ? -21.280 13.708 6.811 1.00 37.78 175 SER A N 1
ATOM 1401 C CA . SER A 1 175 ? -19.972 13.915 6.162 1.00 37.78 175 SER A CA 1
ATOM 1402 C C . SER A 1 175 ? -19.385 12.666 5.485 1.00 37.78 175 SER A C 1
ATOM 1404 O O . SER A 1 175 ? -18.482 12.773 4.651 1.00 37.78 175 SER A O 1
ATOM 1406 N N . GLU A 1 176 ? -19.930 11.480 5.754 1.00 40.25 176 GLU A N 1
ATOM 1407 C CA . GLU A 1 176 ? -19.242 10.223 5.459 1.00 40.25 176 GLU A CA 1
ATOM 1408 C C . GLU A 1 176 ? -19.723 9.561 4.156 1.00 40.25 176 GLU A C 1
ATOM 1410 O O . GLU A 1 176 ? -20.517 8.623 4.120 1.00 40.25 176 GLU A O 1
ATOM 1415 N N . LYS A 1 177 ? -19.158 10.020 3.032 1.00 30.06 177 LYS A N 1
ATOM 1416 C CA . LYS A 1 177 ? -18.835 9.096 1.926 1.00 30.06 177 LYS A CA 1
ATOM 1417 C C . LYS A 1 177 ? -17.847 8.047 2.456 1.00 30.06 177 LYS A C 1
ATOM 1419 O O . LYS A 1 177 ? -17.110 8.387 3.374 1.00 30.06 177 LYS A O 1
ATOM 1424 N N . PRO A 1 178 ? -17.778 6.824 1.889 1.00 31.58 178 PRO A N 1
ATOM 1425 C CA . PRO A 1 178 ? -16.902 5.764 2.385 1.00 31.58 178 PRO A CA 1
ATOM 1426 C C . PRO A 1 178 ? -15.446 6.243 2.415 1.00 31.58 178 PRO A C 1
ATOM 1428 O O . PRO A 1 178 ? -14.743 6.203 1.407 1.00 31.58 178 PRO A O 1
ATOM 1431 N N . GLN A 1 179 ? -15.012 6.723 3.575 1.00 34.84 179 GLN A N 1
ATOM 1432 C CA . GLN A 1 179 ? -13.622 6.957 3.890 1.00 34.84 179 GLN A CA 1
ATOM 1433 C C . GLN A 1 179 ? -13.109 5.633 4.434 1.00 34.84 179 GLN A C 1
ATOM 1435 O O . GLN A 1 179 ? -13.590 5.119 5.443 1.00 34.84 179 GLN A O 1
ATOM 1440 N N . LEU A 1 180 ? -12.123 5.062 3.752 1.00 29.80 180 LEU A N 1
ATOM 1441 C CA . LEU A 1 180 ? -11.222 4.095 4.359 1.00 29.80 180 LEU A CA 1
ATOM 1442 C C . LEU A 1 180 ? -10.477 4.837 5.483 1.00 29.80 180 LEU A C 1
ATOM 1444 O O . LEU A 1 180 ? -9.362 5.304 5.290 1.00 29.80 180 LEU A O 1
ATOM 1448 N N . GLN A 1 181 ? -11.100 4.989 6.656 1.00 30.47 181 GLN A N 1
ATOM 1449 C CA . GLN A 1 181 ? -10.447 5.558 7.833 1.00 30.47 181 GLN A CA 1
ATOM 1450 C C . GLN A 1 181 ? -9.404 4.551 8.328 1.00 30.47 181 GLN A C 1
ATOM 1452 O O . GLN A 1 181 ? -9.648 3.697 9.184 1.00 30.47 181 GLN A O 1
ATOM 1457 N N . MET A 1 182 ? -8.201 4.624 7.757 1.00 27.22 182 MET A N 1
ATOM 1458 C CA . MET A 1 182 ? -7.023 4.028 8.362 1.00 27.22 182 MET A CA 1
ATOM 1459 C C . MET A 1 182 ? -6.728 4.803 9.647 1.00 27.22 182 MET A C 1
ATOM 1461 O O . MET A 1 182 ? -6.145 5.879 9.613 1.00 27.22 182 MET A O 1
ATOM 1465 N N . ALA A 1 183 ? -7.196 4.287 10.784 1.00 26.50 183 ALA A N 1
ATOM 1466 C CA . ALA A 1 183 ? -6.974 4.907 12.081 1.00 26.50 183 ALA A CA 1
ATOM 1467 C C . ALA A 1 183 ? -5.474 4.974 12.411 1.00 26.50 183 ALA A C 1
ATOM 1469 O O . ALA A 1 183 ? -4.886 3.999 12.877 1.00 26.50 183 ALA A O 1
ATOM 1470 N N . PHE A 1 184 ? -4.877 6.146 12.223 1.00 30.05 184 PHE A N 1
ATOM 1471 C CA . PHE A 1 184 ? -3.818 6.616 13.098 1.00 30.05 184 PHE A CA 1
ATOM 1472 C C . PHE A 1 184 ? -4.471 7.538 14.121 1.00 30.05 184 PHE A C 1
ATOM 1474 O O . PHE A 1 184 ? -5.155 8.495 13.771 1.00 30.05 184 PHE A O 1
ATOM 1481 N N . SER A 1 185 ? -4.283 7.222 15.399 1.00 23.61 185 SER A N 1
ATOM 1482 C CA . SER A 1 185 ? -4.533 8.148 16.495 1.00 23.61 185 SER A CA 1
ATOM 1483 C C . SER A 1 185 ? -3.709 9.415 16.257 1.00 23.61 185 SER A C 1
ATOM 1485 O O . SER A 1 185 ? -2.484 9.386 16.384 1.00 23.61 185 SER A O 1
ATOM 1487 N N . THR A 1 186 ? -4.371 10.505 15.890 1.00 25.86 186 THR A N 1
ATOM 1488 C CA . THR A 1 186 ? -3.788 11.846 15.875 1.00 25.86 186 THR A CA 1
ATOM 1489 C C . THR A 1 186 ? -3.466 12.278 17.307 1.00 25.86 186 THR A C 1
ATOM 1491 O O . THR A 1 186 ? -4.337 12.175 18.174 1.00 25.86 186 THR A O 1
ATOM 1494 N N . PRO A 1 187 ? -2.277 12.831 17.588 1.00 24.44 187 PRO A N 1
ATOM 1495 C CA . PRO A 1 187 ? -2.162 13.865 18.603 1.00 24.44 187 PRO A CA 1
ATOM 1496 C C . PRO A 1 187 ? -2.965 15.079 18.123 1.00 24.44 187 PRO A C 1
ATOM 1498 O O . PRO A 1 187 ? -2.869 15.473 16.960 1.00 24.44 187 PRO A O 1
ATOM 1501 N N . SER A 1 188 ? -3.782 15.642 19.005 1.00 25.44 188 SER A N 1
ATOM 1502 C CA . SER A 1 188 ? -4.557 16.846 18.730 1.00 25.44 188 SER A CA 1
ATOM 1503 C C . SER A 1 188 ? -3.659 18.029 18.347 1.00 25.44 188 SER A C 1
ATOM 1505 O O . SER A 1 188 ? -2.617 18.246 18.958 1.00 25.44 188 SER A O 1
ATOM 1507 N N . GLU A 1 189 ? -4.166 18.804 17.384 1.00 28.77 189 GLU A N 1
ATOM 1508 C CA . GLU A 1 189 ? -3.802 20.178 17.016 1.00 28.77 189 GLU A CA 1
ATOM 1509 C C . GLU A 1 189 ? -2.401 20.430 16.444 1.00 28.77 189 GLU A C 1
ATOM 1511 O O . GLU A 1 189 ? -1.450 20.670 17.173 1.00 28.77 189 GLU A O 1
ATOM 1516 N N . LEU A 1 190 ? -2.346 20.607 15.119 1.00 25.47 190 LEU A N 1
ATOM 1517 C CA . LEU A 1 190 ? -1.772 21.817 14.526 1.00 25.47 190 LEU A CA 1
ATOM 1518 C C . LEU A 1 190 ? -2.624 22.228 13.320 1.00 25.47 190 LEU A C 1
ATOM 1520 O O . LEU A 1 190 ? -2.567 21.649 12.236 1.00 25.47 190 LEU A O 1
ATOM 1524 N N . THR A 1 191 ? -3.461 23.236 13.536 1.00 27.83 191 THR A N 1
ATOM 1525 C CA . THR A 1 191 ? -4.217 23.950 12.509 1.00 27.83 191 THR A CA 1
ATOM 1526 C C . THR A 1 191 ? -3.232 24.609 11.545 1.00 27.83 191 THR A C 1
ATOM 1528 O O . THR A 1 191 ? -2.701 25.685 11.814 1.00 27.83 191 THR A O 1
ATOM 1531 N N . ILE A 1 192 ? -2.974 23.969 10.405 1.00 28.12 192 ILE A N 1
ATOM 1532 C CA . ILE A 1 192 ? -2.292 24.624 9.287 1.00 28.12 192 ILE A CA 1
ATOM 1533 C C . ILE A 1 192 ? -3.351 25.457 8.545 1.00 28.12 192 ILE A C 1
ATOM 1535 O O . ILE A 1 192 ? -4.402 24.915 8.186 1.00 28.12 192 ILE A O 1
ATOM 1539 N N . PRO A 1 193 ? -3.134 26.765 8.318 1.00 26.77 193 PRO A N 1
ATOM 1540 C CA . PRO A 1 193 ? -4.087 27.604 7.604 1.00 26.77 193 PRO A CA 1
ATOM 1541 C C . PRO A 1 193 ? -4.340 27.048 6.197 1.00 26.77 193 PRO A C 1
ATOM 1543 O O . PRO A 1 193 ? -3.424 26.954 5.380 1.00 26.77 193 PRO A O 1
ATOM 1546 N N . ARG A 1 194 ? -5.593 26.679 5.906 1.00 32.06 194 ARG A N 1
ATOM 1547 C CA . ARG A 1 194 ? -6.051 26.401 4.540 1.00 32.06 194 ARG A CA 1
ATOM 1548 C C . ARG A 1 194 ? -6.116 27.722 3.781 1.00 32.06 194 ARG A C 1
ATOM 1550 O O . ARG A 1 194 ? -7.121 28.428 3.848 1.00 32.06 194 ARG A O 1
ATOM 1557 N N . ASP A 1 195 ? -5.057 28.043 3.048 1.00 28.81 195 ASP A N 1
ATOM 1558 C CA . ASP A 1 195 ? -5.141 29.068 2.018 1.00 28.81 195 ASP A CA 1
ATOM 1559 C C . ASP A 1 195 ? -5.999 28.550 0.859 1.00 28.81 195 ASP A C 1
ATOM 1561 O O . ASP A 1 195 ? -5.728 27.519 0.240 1.00 28.81 195 ASP A O 1
ATOM 1565 N N . ASN A 1 196 ? -7.076 29.287 0.596 1.00 32.44 196 ASN A N 1
ATOM 1566 C CA . ASN A 1 196 ? -8.019 29.069 -0.490 1.00 32.44 196 ASN A CA 1
ATOM 1567 C C . ASN A 1 196 ? -7.321 29.156 -1.858 1.00 32.44 196 ASN A C 1
ATOM 1569 O O . ASN A 1 196 ? -7.308 30.215 -2.485 1.00 32.44 196 ASN A O 1
ATOM 1573 N N . TYR A 1 197 ? -6.821 28.035 -2.373 1.00 33.97 197 TYR A N 1
ATOM 1574 C CA . TYR A 1 197 ? -6.572 27.874 -3.803 1.00 33.97 197 TYR A CA 1
ATOM 1575 C C . TYR A 1 197 ? -7.729 27.100 -4.430 1.00 33.97 197 TYR A C 1
ATOM 1577 O O . TYR A 1 197 ? -7.856 25.885 -4.288 1.00 33.97 197 TYR A O 1
ATOM 1585 N N . ARG A 1 198 ? -8.590 27.834 -5.146 1.00 34.16 198 ARG A N 1
ATOM 1586 C CA . ARG A 1 198 ? -9.498 27.259 -6.144 1.00 34.16 198 ARG A CA 1
ATOM 1587 C C . ARG A 1 198 ? -8.657 26.430 -7.117 1.00 34.16 198 ARG A C 1
ATOM 1589 O O . ARG A 1 198 ? -7.922 27.005 -7.918 1.00 34.16 198 ARG A O 1
ATOM 1596 N N . SER A 1 199 ? -8.761 25.105 -7.043 1.00 37.97 199 SER A N 1
ATOM 1597 C CA . SER A 1 199 ? -8.202 24.237 -8.078 1.00 37.97 199 SER A CA 1
ATOM 1598 C C . SER A 1 199 ? -9.010 24.416 -9.369 1.00 37.97 199 SER A C 1
ATOM 1600 O O . SER A 1 199 ? -10.240 24.345 -9.311 1.00 37.97 199 SER A O 1
ATOM 1602 N N . PRO A 1 200 ? -8.364 24.678 -10.519 1.00 39.38 200 PRO A N 1
ATOM 1603 C CA . PRO A 1 200 ? -9.009 24.546 -11.822 1.00 39.38 200 PRO A CA 1
ATOM 1604 C C . PRO A 1 200 ? -9.382 23.069 -12.051 1.00 39.38 200 PRO A C 1
ATOM 1606 O O . PRO A 1 200 ? -8.711 22.189 -11.512 1.00 39.38 200 PRO A O 1
ATOM 1609 N N . ASP A 1 201 ? -10.467 22.822 -12.791 1.00 46.53 201 ASP A N 1
ATOM 1610 C CA . ASP A 1 201 ? -11.150 21.529 -12.988 1.00 46.53 201 ASP A CA 1
ATOM 1611 C C . ASP A 1 201 ? -10.264 20.279 -12.798 1.00 46.53 201 ASP A C 1
ATOM 1613 O O . ASP A 1 201 ? -9.471 19.887 -13.657 1.00 46.53 201 ASP A O 1
ATOM 1617 N N . SER A 1 202 ? -10.422 19.630 -11.639 1.00 55.50 202 SER A N 1
ATOM 1618 C CA . SER A 1 202 ? -9.552 18.558 -11.129 1.00 55.50 202 SER A CA 1
ATOM 1619 C C . SER A 1 202 ? -9.533 17.276 -11.973 1.00 55.50 202 SER A C 1
ATOM 1621 O O . SER A 1 202 ? -8.614 16.461 -11.847 1.00 55.50 202 SER A O 1
ATOM 1623 N N . MET A 1 203 ? -10.536 17.077 -12.833 1.00 52.31 203 MET A N 1
ATOM 1624 C CA . MET A 1 203 ? -10.608 15.919 -13.730 1.00 52.31 203 MET A CA 1
ATOM 1625 C C . MET A 1 203 ? -9.650 16.048 -14.920 1.00 52.31 203 MET A C 1
ATOM 1627 O O . MET A 1 203 ? -8.943 15.090 -15.234 1.00 52.31 203 MET A O 1
ATOM 1631 N N . GLU A 1 204 ? -9.552 17.233 -15.530 1.00 57.91 204 GLU A N 1
ATOM 1632 C CA . GLU A 1 204 ? -8.676 17.464 -16.686 1.00 57.91 204 GLU A CA 1
ATOM 1633 C C . GLU A 1 204 ? -7.190 17.396 -16.280 1.00 57.91 204 GLU A C 1
ATOM 1635 O O . GLU A 1 204 ? -6.333 16.919 -17.027 1.00 57.91 204 GLU A O 1
ATOM 1640 N N . THR A 1 205 ? -6.860 17.797 -15.051 1.00 78.31 205 THR A N 1
ATOM 1641 C CA . THR A 1 205 ? -5.498 17.710 -14.502 1.00 78.31 205 THR A CA 1
ATOM 1642 C C . THR A 1 205 ? -5.088 16.280 -14.142 1.00 78.31 205 THR A C 1
ATOM 1644 O O . THR A 1 205 ? -3.953 15.896 -14.438 1.00 78.31 205 THR A O 1
ATOM 1647 N N . LYS A 1 206 ? -5.998 15.456 -13.597 1.00 83.88 206 LYS A N 1
ATOM 1648 C CA . LYS A 1 206 ? -5.723 14.039 -13.283 1.00 83.88 206 LYS A CA 1
ATOM 1649 C C . LYS A 1 206 ? -5.453 13.223 -14.551 1.00 83.88 206 LYS A C 1
ATOM 1651 O O . LYS A 1 206 ? -4.474 12.481 -14.592 1.00 83.88 206 LYS A O 1
ATOM 1656 N N . GLU A 1 207 ? -6.249 13.389 -15.609 1.00 87.19 207 GLU A N 1
ATOM 1657 C CA . GLU A 1 207 ? -6.026 12.697 -16.892 1.00 87.19 207 GLU A CA 1
ATOM 1658 C C . GLU A 1 207 ? -4.685 13.069 -17.539 1.00 87.19 207 GLU A C 1
ATOM 1660 O O . GLU A 1 207 ? -3.944 12.199 -18.008 1.00 87.19 207 GLU A O 1
ATOM 1665 N N . ASN A 1 208 ? -4.331 14.355 -17.511 1.00 90.50 208 ASN A N 1
ATOM 1666 C CA . ASN A 1 208 ? -3.044 14.829 -18.014 1.00 90.50 208 ASN A CA 1
ATOM 1667 C C . ASN A 1 208 ? -1.863 14.254 -17.218 1.00 90.50 208 ASN A C 1
ATOM 1669 O O . ASN A 1 208 ? -0.851 13.873 -17.814 1.00 90.50 208 ASN A O 1
ATOM 1673 N N . ALA A 1 209 ? -2.005 14.125 -15.897 1.00 91.00 209 ALA A N 1
ATOM 1674 C CA . ALA A 1 209 ? -1.013 13.479 -15.047 1.00 91.00 209 ALA A CA 1
ATOM 1675 C C . ALA A 1 209 ? -0.868 11.978 -15.371 1.00 91.00 209 ALA A C 1
ATOM 1677 O O . ALA A 1 209 ? 0.256 11.483 -15.451 1.00 91.00 209 ALA A O 1
ATOM 1678 N N . VAL A 1 210 ? -1.967 11.256 -15.648 1.00 92.88 210 VAL A N 1
ATOM 1679 C CA . VAL A 1 210 ? -1.907 9.856 -16.126 1.00 92.88 210 VAL A CA 1
ATOM 1680 C C . VAL A 1 210 ? -1.132 9.764 -17.433 1.00 92.88 210 VAL A C 1
ATOM 1682 O O . VAL A 1 210 ? -0.230 8.936 -17.558 1.00 92.88 210 VAL A O 1
ATOM 1685 N N . LYS A 1 211 ? -1.480 10.605 -18.413 1.00 94.56 211 LYS A N 1
ATOM 1686 C CA . LYS A 1 211 ? -0.842 10.589 -19.730 1.00 94.56 211 LYS A CA 1
ATOM 1687 C C . LYS A 1 211 ? 0.661 10.831 -19.617 1.00 94.56 211 LYS A C 1
ATOM 1689 O O . LYS A 1 211 ? 1.435 10.043 -20.148 1.00 94.56 211 LYS A O 1
ATOM 1694 N N . PHE A 1 212 ? 1.064 11.848 -18.857 1.00 96.38 212 PHE A N 1
ATOM 1695 C CA . PHE A 1 212 ? 2.473 12.132 -18.600 1.00 96.38 212 PHE A CA 1
ATOM 1696 C C . PHE A 1 212 ? 3.198 10.954 -17.931 1.00 96.38 212 PHE A C 1
ATOM 1698 O O . PHE A 1 212 ? 4.298 10.592 -18.346 1.00 96.38 212 PHE A O 1
ATOM 1705 N N . SER A 1 213 ? 2.587 10.330 -16.921 1.00 95.75 213 SER A N 1
ATOM 1706 C CA . SER A 1 213 ? 3.185 9.179 -16.236 1.00 95.75 213 SER A CA 1
ATOM 1707 C C . SER A 1 213 ? 3.384 7.990 -17.178 1.00 95.75 213 SER A C 1
ATOM 1709 O O . SER A 1 213 ? 4.428 7.342 -17.143 1.00 95.75 213 SER A O 1
ATOM 1711 N N . LEU A 1 214 ? 2.429 7.731 -18.074 1.00 95.06 214 LEU A N 1
ATOM 1712 C CA . LEU A 1 214 ? 2.560 6.689 -19.094 1.00 95.06 214 LEU A CA 1
ATOM 1713 C C . LEU A 1 214 ? 3.607 7.036 -20.160 1.00 95.06 214 LEU A C 1
ATOM 1715 O O . LEU A 1 214 ? 4.330 6.143 -20.595 1.00 95.06 214 LEU A O 1
ATOM 1719 N N . ASP A 1 215 ? 3.735 8.308 -20.542 1.00 94.25 215 ASP A N 1
ATOM 1720 C CA . ASP A 1 215 ? 4.799 8.770 -21.442 1.00 94.25 215 ASP A CA 1
ATOM 1721 C C . ASP A 1 215 ? 6.184 8.562 -20.803 1.00 94.25 215 ASP A C 1
ATOM 1723 O O . ASP A 1 215 ? 7.126 8.128 -21.469 1.00 94.25 215 ASP A O 1
ATOM 1727 N N . PHE A 1 216 ? 6.315 8.785 -19.490 1.00 93.38 216 PHE A N 1
ATOM 1728 C CA . PHE A 1 216 ? 7.540 8.445 -18.767 1.00 93.38 216 PHE A CA 1
ATOM 1729 C C . PHE A 1 216 ? 7.807 6.937 -18.768 1.00 93.38 216 PHE A C 1
ATOM 1731 O O . PHE A 1 216 ? 8.932 6.524 -19.047 1.00 93.38 216 PHE A O 1
ATOM 1738 N N . VAL A 1 217 ? 6.799 6.098 -18.515 1.00 91.50 217 VAL A N 1
ATOM 1739 C CA . VAL A 1 217 ? 6.949 4.634 -18.610 1.00 91.50 217 VAL A CA 1
ATOM 1740 C C . VAL A 1 217 ? 7.395 4.217 -20.017 1.00 91.50 217 VAL A C 1
ATOM 1742 O O . VAL A 1 217 ? 8.321 3.421 -20.147 1.00 91.50 217 VAL A O 1
ATOM 1745 N N . GLN A 1 218 ? 6.823 4.807 -21.068 1.00 90.62 218 GLN A N 1
ATOM 1746 C CA . GLN A 1 218 ? 7.255 4.585 -22.451 1.00 90.62 218 GLN A CA 1
ATOM 1747 C C . GLN A 1 218 ? 8.725 4.980 -22.655 1.00 90.62 218 GLN A C 1
ATOM 1749 O O . GLN A 1 218 ? 9.475 4.211 -23.244 1.00 90.62 218 GLN A O 1
ATOM 1754 N N . HIS A 1 219 ? 9.181 6.120 -22.121 1.00 86.06 219 HIS A N 1
ATOM 1755 C CA . HIS A 1 219 ? 10.602 6.489 -22.181 1.00 86.06 219 HIS A CA 1
ATOM 1756 C C . HIS A 1 219 ? 11.517 5.465 -21.502 1.00 86.06 219 HIS A C 1
ATOM 1758 O O . HIS A 1 219 ? 12.641 5.272 -21.965 1.00 86.06 219 HIS A O 1
ATOM 1764 N N . ASN A 1 220 ? 11.047 4.810 -20.435 1.00 86.12 220 ASN A N 1
ATOM 1765 C CA . ASN A 1 220 ? 11.793 3.736 -19.786 1.00 86.12 220 ASN A CA 1
ATOM 1766 C C . ASN A 1 220 ? 11.868 2.483 -20.677 1.00 86.12 220 ASN A C 1
ATOM 1768 O O . ASN A 1 220 ? 12.941 1.907 -20.816 1.00 86.12 220 ASN A O 1
ATOM 1772 N N . ILE A 1 221 ? 10.757 2.100 -21.313 1.00 85.94 221 ILE A N 1
ATOM 1773 C CA . ILE A 1 221 ? 10.688 0.957 -22.240 1.00 85.94 221 ILE A CA 1
ATOM 1774 C C . ILE A 1 221 ? 11.574 1.190 -23.473 1.00 85.94 221 ILE A C 1
ATOM 1776 O O . ILE A 1 221 ? 12.352 0.321 -23.854 1.00 85.94 221 ILE A O 1
ATOM 1780 N N . ASP A 1 222 ? 11.516 2.390 -24.051 1.00 83.00 222 ASP A N 1
ATOM 1781 C CA . ASP A 1 222 ? 12.260 2.747 -25.265 1.00 83.00 222 ASP A CA 1
ATOM 1782 C C . ASP A 1 222 ? 13.756 2.996 -25.013 1.00 83.00 222 ASP A C 1
ATOM 1784 O O . ASP A 1 222 ? 14.509 3.255 -25.954 1.00 83.00 222 ASP A O 1
ATOM 1788 N N . GLY A 1 223 ? 14.194 3.031 -23.749 1.00 77.25 223 GLY A N 1
ATOM 1789 C CA . GLY A 1 223 ? 15.542 3.479 -23.394 1.00 77.25 223 GLY A CA 1
ATOM 1790 C C . GLY A 1 223 ? 15.821 4.936 -23.799 1.00 77.25 223 GLY A C 1
ATOM 1791 O O . GLY A 1 223 ? 16.970 5.315 -24.039 1.00 77.25 223 GLY A O 1
ATOM 1792 N N . ASN A 1 224 ? 14.787 5.780 -23.894 1.00 77.25 224 ASN A N 1
ATOM 1793 C CA . ASN A 1 224 ? 14.907 7.182 -24.295 1.00 77.25 224 ASN A CA 1
ATOM 1794 C C . ASN A 1 224 ? 15.478 8.030 -23.146 1.00 77.25 224 ASN A C 1
ATOM 1796 O O . ASN A 1 224 ? 14.745 8.701 -22.416 1.00 77.25 224 ASN A O 1
ATOM 1800 N N . LEU A 1 225 ? 16.807 8.021 -23.001 1.00 75.31 225 LEU A N 1
ATOM 1801 C CA . LEU A 1 225 ? 17.516 8.750 -21.943 1.00 75.31 225 LEU A CA 1
ATOM 1802 C C . LEU A 1 225 ? 17.214 10.264 -21.928 1.00 75.31 225 LEU A C 1
ATOM 1804 O O . LEU A 1 225 ? 16.964 10.797 -20.843 1.00 75.31 225 LEU A O 1
ATOM 1808 N N . PRO A 1 226 ? 17.192 10.988 -23.071 1.00 74.75 226 PRO A N 1
ATOM 1809 C CA . PRO A 1 226 ? 16.811 12.400 -23.070 1.00 74.75 226 PRO A CA 1
ATOM 1810 C C . PRO A 1 226 ? 15.394 12.642 -22.544 1.00 74.75 226 PRO A C 1
ATOM 1812 O O . PRO A 1 226 ? 15.191 13.566 -21.757 1.00 74.75 226 PRO A O 1
ATOM 1815 N N . GLY A 1 227 ? 14.425 11.817 -22.955 1.00 76.69 227 GLY A N 1
ATOM 1816 C CA . GLY A 1 227 ? 13.048 11.871 -22.462 1.00 76.69 227 GLY A CA 1
ATOM 1817 C C . GLY A 1 227 ? 12.977 11.601 -20.961 1.00 76.69 227 GLY A C 1
ATOM 1818 O O . GLY A 1 227 ? 12.411 12.401 -20.221 1.00 76.69 227 GLY A O 1
ATOM 1819 N N . PHE A 1 228 ? 13.651 10.545 -20.502 1.00 85.38 228 PHE A N 1
ATOM 1820 C CA . PHE A 1 228 ? 13.741 10.163 -19.093 1.00 85.38 228 PHE A CA 1
ATOM 1821 C C . PHE A 1 228 ? 14.233 11.317 -18.207 1.00 85.38 228 PHE A C 1
ATOM 1823 O O . PHE A 1 228 ? 13.506 11.773 -17.326 1.00 85.38 228 PHE A O 1
ATOM 1830 N N . TYR A 1 229 ? 15.426 11.864 -18.474 1.00 78.81 229 TYR A N 1
ATOM 1831 C CA . TYR A 1 229 ? 15.985 12.943 -17.650 1.00 78.81 229 TYR A CA 1
ATOM 1832 C C . TYR A 1 229 ? 15.221 14.264 -17.787 1.00 78.81 229 TYR A C 1
ATOM 1834 O O . TYR A 1 229 ? 15.217 15.068 -16.853 1.00 78.81 229 TYR A O 1
ATOM 1842 N N . LYS A 1 230 ? 14.568 14.508 -18.931 1.00 82.69 230 LYS A N 1
ATOM 1843 C CA . LYS A 1 230 ? 13.712 15.685 -19.125 1.00 82.69 230 LYS A CA 1
ATOM 1844 C C . LYS A 1 230 ? 12.423 15.591 -18.310 1.00 82.69 230 LYS A C 1
ATOM 1846 O O . LYS A 1 230 ? 11.906 16.637 -17.912 1.00 82.69 230 LYS A O 1
ATOM 1851 N N . SER A 1 231 ? 11.914 14.389 -18.057 1.00 90.38 231 SER A N 1
ATOM 1852 C CA . SER A 1 231 ? 10.747 14.173 -17.201 1.00 90.38 231 SER A CA 1
ATOM 1853 C C . SER A 1 231 ? 11.056 14.381 -15.719 1.00 90.38 231 SER A C 1
ATOM 1855 O O . SER A 1 231 ? 10.148 14.729 -14.974 1.00 90.38 231 SER A O 1
ATOM 1857 N N . LEU A 1 232 ? 12.312 14.247 -15.284 1.00 86.25 232 LEU A N 1
ATOM 1858 C CA . LEU A 1 232 ? 12.715 14.482 -13.894 1.00 86.25 232 LEU A CA 1
ATOM 1859 C C . LEU A 1 232 ? 12.840 15.983 -13.566 1.00 86.25 232 LEU A C 1
ATOM 1861 O O . LEU A 1 232 ? 13.413 16.766 -14.334 1.00 86.25 232 LEU A O 1
ATOM 1865 N N . SER A 1 233 ? 12.341 16.380 -12.394 1.00 88.12 233 SER A N 1
ATOM 1866 C CA . SER A 1 233 ? 12.550 17.718 -11.831 1.00 88.12 233 SER A CA 1
ATOM 1867 C C . SER A 1 233 ? 14.029 17.957 -11.507 1.00 88.12 233 SER A C 1
ATOM 1869 O O . SER A 1 233 ? 14.799 17.032 -11.247 1.00 88.12 233 SER A O 1
ATOM 1871 N N . GLU A 1 234 ? 14.446 19.222 -11.520 1.00 75.50 234 GLU A N 1
ATOM 1872 C CA . GLU A 1 234 ? 15.795 19.630 -11.105 1.00 75.50 234 GLU A CA 1
ATOM 1873 C C . GLU A 1 234 ? 16.016 19.425 -9.601 1.00 75.50 234 GLU A C 1
ATOM 1875 O O . GLU A 1 234 ? 17.129 19.111 -9.184 1.00 75.50 234 GLU A O 1
ATOM 1880 N N . ASN A 1 235 ? 14.946 19.547 -8.809 1.00 81.56 235 ASN A N 1
ATOM 1881 C CA . ASN A 1 235 ? 14.943 19.382 -7.356 1.00 81.56 235 ASN A CA 1
ATOM 1882 C C . ASN A 1 235 ? 14.172 18.123 -6.956 1.00 81.56 235 ASN A C 1
ATOM 1884 O O . ASN A 1 235 ? 13.255 18.183 -6.134 1.00 81.56 235 ASN A O 1
ATOM 1888 N N . LEU A 1 236 ? 14.543 16.999 -7.565 1.00 82.62 236 LEU A N 1
ATOM 1889 C CA . LEU A 1 236 ? 13.927 15.709 -7.300 1.00 82.62 236 LEU A CA 1
ATOM 1890 C C . LEU A 1 236 ? 14.035 15.355 -5.811 1.00 82.62 236 LEU A C 1
ATOM 1892 O O . LEU A 1 236 ? 15.067 15.575 -5.175 1.00 82.62 236 LEU A O 1
ATOM 1896 N N . LYS A 1 237 ? 12.956 14.819 -5.256 1.00 86.06 237 LYS A N 1
ATOM 1897 C CA . LYS A 1 237 ? 12.852 14.427 -3.857 1.00 86.06 237 LYS A CA 1
ATOM 1898 C C . LYS A 1 237 ? 12.883 12.920 -3.716 1.00 86.06 237 LYS A C 1
ATOM 1900 O O . LYS A 1 237 ? 12.464 12.180 -4.601 1.00 86.06 237 LYS A O 1
ATOM 1905 N N . ASP A 1 238 ? 13.396 12.487 -2.588 1.00 80.31 238 ASP A N 1
ATOM 1906 C CA . ASP A 1 238 ? 13.240 11.126 -2.125 1.00 80.31 238 ASP A CA 1
ATOM 1907 C C . ASP A 1 238 ? 11.865 10.964 -1.455 1.00 80.31 238 ASP A C 1
ATOM 1909 O O . ASP A 1 238 ? 11.488 11.768 -0.593 1.00 80.31 238 ASP A O 1
ATOM 1913 N N . LEU A 1 239 ? 11.084 9.971 -1.886 1.00 79.69 239 LEU A N 1
ATOM 1914 C CA . LEU A 1 239 ? 9.740 9.732 -1.357 1.00 79.69 239 LEU A CA 1
ATOM 1915 C C . LEU A 1 239 ? 9.747 9.215 0.078 1.00 79.69 239 LEU A C 1
ATOM 1917 O O . LEU A 1 239 ? 8.756 9.394 0.774 1.00 79.69 239 LEU A O 1
ATOM 1921 N N . GLU A 1 240 ? 10.820 8.613 0.568 1.00 78.19 240 GLU A N 1
ATOM 1922 C CA . GLU A 1 240 ? 10.852 8.067 1.925 1.00 78.19 240 GLU A CA 1
ATOM 1923 C C . GLU A 1 240 ? 11.281 9.149 2.917 1.00 78.19 240 GLU A C 1
ATOM 1925 O O . GLU A 1 240 ? 10.603 9.410 3.912 1.00 78.19 240 GLU A O 1
ATOM 1930 N N . THR A 1 241 ? 12.341 9.874 2.574 1.00 74.94 241 THR A N 1
ATOM 1931 C CA . THR A 1 241 ? 13.066 10.775 3.474 1.00 74.94 241 THR A CA 1
ATOM 1932 C C . THR A 1 241 ? 12.814 12.266 3.205 1.00 74.94 241 THR A C 1
ATOM 1934 O O . THR A 1 241 ? 13.096 13.118 4.052 1.00 74.94 241 THR A O 1
ATOM 1937 N N . GLY A 1 242 ? 12.304 12.626 2.022 1.00 74.56 242 GLY A N 1
ATOM 1938 C CA . GLY A 1 242 ? 12.084 14.016 1.602 1.00 74.56 242 GLY A CA 1
ATOM 1939 C C . GLY A 1 242 ? 13.365 14.793 1.267 1.00 74.56 242 GLY A C 1
ATOM 1940 O O . GLY A 1 242 ? 13.308 16.003 1.014 1.00 74.56 242 GLY A O 1
ATOM 1941 N N . PHE A 1 243 ? 14.535 14.145 1.260 1.00 76.25 243 PHE A N 1
ATOM 1942 C CA . PHE A 1 243 ? 15.782 14.798 0.865 1.00 76.25 243 PHE A CA 1
ATOM 1943 C C . PHE A 1 243 ? 15.793 15.123 -0.628 1.00 76.25 243 PHE A C 1
ATOM 1945 O O . PHE A 1 243 ? 15.219 14.418 -1.454 1.00 76.25 243 PHE A O 1
ATOM 1952 N N . SER A 1 244 ? 16.470 16.216 -0.980 1.00 77.69 244 SER A N 1
ATOM 1953 C CA . SER A 1 244 ? 16.739 16.521 -2.382 1.00 77.69 244 SER A CA 1
ATOM 1954 C C . SER A 1 244 ? 17.830 15.602 -2.915 1.00 77.69 244 SER A C 1
ATOM 1956 O O . SER A 1 244 ? 18.905 15.494 -2.323 1.00 77.69 244 SER A O 1
ATOM 1958 N N . GLN A 1 245 ? 17.590 15.050 -4.092 1.00 73.62 245 GLN A N 1
ATOM 1959 C CA . GLN A 1 245 ? 18.562 14.319 -4.880 1.00 73.62 245 GLN A CA 1
ATOM 1960 C C . GLN A 1 245 ? 18.679 14.918 -6.281 1.00 73.62 245 GLN A C 1
ATOM 1962 O O . GLN A 1 245 ? 17.755 15.520 -6.822 1.00 73.62 245 GLN A O 1
ATOM 1967 N N . SER A 1 246 ? 19.864 14.787 -6.871 1.00 69.62 246 SER A N 1
ATOM 1968 C CA . SER A 1 246 ? 20.089 15.229 -8.245 1.00 69.62 246 SER A CA 1
ATOM 1969 C C . SER A 1 246 ? 19.463 14.230 -9.209 1.00 69.62 246 SER A C 1
ATOM 1971 O O . SER A 1 246 ? 19.731 13.034 -9.104 1.00 69.62 246 SER A O 1
ATOM 1973 N N . ARG A 1 247 ? 18.724 14.714 -10.212 1.00 68.00 247 ARG A N 1
ATOM 1974 C CA . ARG A 1 247 ? 18.140 13.860 -11.261 1.00 68.00 247 ARG A CA 1
ATOM 1975 C C . ARG A 1 247 ? 19.157 12.977 -11.990 1.00 68.00 247 ARG A C 1
ATOM 1977 O O . ARG A 1 247 ? 18.789 11.937 -12.511 1.00 68.00 247 ARG A O 1
ATOM 1984 N N . TYR A 1 248 ? 20.431 13.377 -12.021 1.00 68.31 248 TYR A N 1
ATOM 1985 C CA . TYR A 1 248 ? 21.507 12.613 -12.663 1.00 68.31 248 TYR A CA 1
ATOM 1986 C C . TYR A 1 248 ? 22.032 11.453 -11.805 1.00 68.31 248 TYR A C 1
ATOM 1988 O O . TYR A 1 248 ? 22.861 10.683 -12.278 1.00 68.31 248 TYR A O 1
ATOM 1996 N N . ARG A 1 249 ? 21.599 11.347 -10.541 1.00 67.81 249 ARG A N 1
ATOM 1997 C CA . ARG A 1 249 ? 21.883 10.188 -9.680 1.00 67.81 249 ARG A CA 1
ATOM 1998 C C . ARG A 1 249 ? 20.872 9.063 -9.861 1.00 67.81 249 ARG A C 1
ATOM 2000 O O . ARG A 1 249 ? 21.176 7.937 -9.486 1.00 67.81 249 ARG A O 1
ATOM 2007 N N . ILE A 1 250 ? 19.710 9.357 -10.444 1.00 74.69 250 ILE A N 1
ATOM 2008 C CA . ILE A 1 250 ? 18.705 8.341 -10.735 1.00 74.69 250 ILE A CA 1
ATOM 2009 C C . ILE A 1 250 ? 19.216 7.470 -11.869 1.00 74.69 250 ILE A C 1
ATOM 2011 O O . ILE A 1 250 ? 19.482 7.959 -12.970 1.00 74.69 250 ILE A O 1
ATOM 2015 N N . ALA A 1 251 ? 19.349 6.177 -11.584 1.00 67.38 251 ALA A N 1
ATOM 2016 C CA . ALA A 1 251 ? 19.740 5.211 -12.587 1.00 67.38 251 ALA A CA 1
ATOM 2017 C C . ALA A 1 251 ? 18.649 5.136 -13.673 1.00 67.38 251 ALA A C 1
ATOM 2019 O O . ALA A 1 251 ? 17.471 4.949 -13.345 1.00 67.38 251 ALA A O 1
ATOM 2020 N N . PRO A 1 252 ? 19.012 5.280 -14.959 1.00 67.19 252 PRO A N 1
ATOM 2021 C CA . PRO A 1 252 ? 18.094 4.974 -16.044 1.00 67.19 252 PRO A CA 1
ATOM 2022 C C . PRO A 1 252 ? 17.810 3.461 -16.077 1.00 67.19 252 PRO A C 1
ATOM 2024 O O . PRO A 1 252 ? 18.509 2.688 -15.411 1.00 67.19 252 PRO A O 1
ATOM 2027 N N . PRO A 1 253 ? 16.828 3.014 -16.876 1.00 67.06 253 PRO A N 1
ATOM 2028 C CA . PRO A 1 253 ? 16.566 1.595 -17.070 1.00 67.06 253 PRO A CA 1
ATOM 2029 C C . PRO A 1 253 ? 17.835 0.831 -17.438 1.00 67.06 253 PRO A C 1
ATOM 2031 O O . PRO A 1 253 ? 18.480 1.125 -18.442 1.00 67.06 253 PRO A O 1
ATOM 2034 N N . ALA A 1 254 ? 18.198 -0.151 -16.614 1.00 59.66 254 ALA A N 1
ATOM 2035 C CA . ALA A 1 254 ? 19.346 -1.024 -16.867 1.00 59.66 254 ALA A CA 1
ATOM 2036 C C . ALA A 1 254 ? 18.976 -2.271 -17.692 1.00 59.66 254 ALA A C 1
ATOM 2038 O O . ALA A 1 254 ? 19.857 -2.982 -18.170 1.00 59.66 254 ALA A O 1
ATOM 2039 N N . SER A 1 255 ? 17.679 -2.558 -17.827 1.00 68.25 255 SER A N 1
ATOM 2040 C CA . SER A 1 255 ? 17.158 -3.743 -18.506 1.00 68.25 255 SER A CA 1
ATOM 2041 C C . SER A 1 255 ? 16.974 -3.469 -19.996 1.00 68.25 255 SER A C 1
ATOM 2043 O O . SER A 1 255 ? 16.467 -2.414 -20.368 1.00 68.25 255 SER A O 1
ATOM 2045 N N . ASP A 1 256 ? 17.339 -4.431 -20.843 1.00 73.38 256 ASP A N 1
ATOM 2046 C CA . ASP A 1 256 ? 16.947 -4.404 -22.252 1.00 73.38 256 ASP A CA 1
ATOM 2047 C C . ASP A 1 256 ? 15.447 -4.707 -22.356 1.00 73.38 256 ASP A C 1
ATOM 2049 O O . ASP A 1 256 ? 14.998 -5.823 -22.084 1.00 73.38 256 ASP A O 1
ATOM 2053 N N . LEU A 1 257 ? 14.676 -3.677 -22.699 1.00 82.50 257 LEU A N 1
ATOM 2054 C CA . LEU A 1 257 ?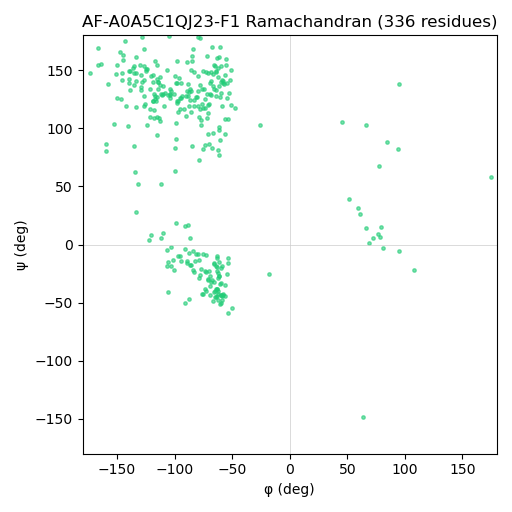 13.221 -3.723 -22.832 1.00 82.50 257 LEU A CA 1
ATOM 2055 C C . LEU A 1 257 ? 12.768 -3.609 -24.292 1.00 82.50 257 LEU A C 1
ATOM 2057 O O . LEU A 1 257 ? 11.573 -3.491 -24.546 1.00 82.50 257 LEU A O 1
ATOM 2061 N N . SER A 1 258 ? 13.694 -3.696 -25.253 1.00 81.44 258 SER A N 1
ATOM 2062 C CA . SER A 1 258 ? 13.428 -3.474 -26.683 1.00 81.44 258 SER A CA 1
ATOM 2063 C C . SER A 1 258 ? 12.383 -4.417 -27.298 1.00 81.44 258 SER A C 1
ATOM 2065 O O . SER A 1 258 ? 11.799 -4.103 -28.333 1.00 81.44 258 SER A O 1
ATOM 2067 N N . ALA A 1 259 ? 12.122 -5.562 -26.659 1.00 86.19 259 ALA A N 1
ATOM 2068 C CA . ALA A 1 259 ? 11.093 -6.519 -27.063 1.00 86.19 259 ALA A CA 1
ATOM 2069 C C . ALA A 1 259 ? 9.667 -6.148 -26.607 1.00 86.19 259 ALA A C 1
ATOM 2071 O O . ALA A 1 259 ? 8.716 -6.820 -27.006 1.00 86.19 259 ALA A O 1
ATOM 2072 N N . TYR A 1 260 ? 9.510 -5.121 -25.769 1.00 89.81 260 TYR A N 1
ATOM 2073 C CA . TYR A 1 260 ? 8.241 -4.739 -25.155 1.00 89.81 260 TYR A CA 1
ATOM 2074 C C . TYR A 1 260 ? 7.798 -3.342 -25.594 1.00 89.81 260 TYR A C 1
ATOM 2076 O O . TYR A 1 260 ? 8.593 -2.503 -26.004 1.00 89.81 260 TYR A O 1
ATOM 2084 N N . SER A 1 261 ? 6.499 -3.083 -25.481 1.00 91.88 261 SER A N 1
ATOM 2085 C CA . SER A 1 261 ? 5.880 -1.791 -25.773 1.00 91.88 261 SER A CA 1
ATOM 2086 C C . SER A 1 261 ? 5.038 -1.290 -24.597 1.00 91.88 261 SER A C 1
ATOM 2088 O O . SER A 1 261 ? 4.682 -2.044 -23.688 1.00 91.88 261 SER A O 1
ATOM 2090 N N . LEU A 1 262 ? 4.615 -0.022 -24.631 1.00 92.44 262 LEU A N 1
ATOM 2091 C CA . LEU A 1 262 ? 3.629 0.482 -23.667 1.00 92.44 262 LEU A CA 1
ATOM 2092 C C . LEU A 1 262 ? 2.285 -0.254 -23.762 1.00 92.44 262 LEU A C 1
ATOM 2094 O O . LEU A 1 262 ? 1.566 -0.340 -22.769 1.00 92.44 262 LEU A O 1
ATOM 2098 N N . ALA A 1 263 ? 1.931 -0.806 -24.926 1.00 93.31 263 ALA A N 1
ATOM 2099 C CA . ALA A 1 263 ? 0.745 -1.650 -25.042 1.00 93.31 263 ALA A CA 1
ATOM 2100 C C . ALA A 1 263 ? 0.913 -2.951 -24.240 1.00 93.31 263 ALA A C 1
ATOM 2102 O O . ALA A 1 263 ? -0.011 -3.355 -23.533 1.00 93.31 263 ALA A O 1
ATOM 2103 N N . ASP A 1 264 ? 2.105 -3.557 -24.276 1.00 89.56 264 ASP A N 1
ATOM 2104 C CA . ASP A 1 264 ? 2.430 -4.716 -23.440 1.00 89.56 264 ASP A CA 1
ATOM 2105 C C . ASP A 1 264 ? 2.406 -4.352 -21.957 1.00 89.56 264 ASP A C 1
ATOM 2107 O O . ASP A 1 264 ? 1.874 -5.121 -21.156 1.00 89.56 264 ASP A O 1
ATOM 2111 N N . TYR A 1 265 ? 2.885 -3.158 -21.596 1.00 89.75 265 TYR A N 1
ATOM 2112 C CA . TYR A 1 265 ? 2.798 -2.651 -20.226 1.00 89.75 265 TYR A CA 1
ATOM 2113 C C . TYR A 1 265 ? 1.340 -2.534 -19.765 1.00 89.75 265 TYR A C 1
ATOM 2115 O O . TYR A 1 265 ? 0.964 -3.122 -18.757 1.00 89.75 265 TYR A O 1
ATOM 2123 N N . LYS A 1 266 ? 0.476 -1.875 -20.543 1.00 90.06 266 LYS A N 1
ATOM 2124 C CA . LYS A 1 266 ? -0.953 -1.720 -20.213 1.00 90.06 266 LYS A CA 1
ATOM 2125 C C . LYS A 1 266 ? -1.713 -3.048 -20.136 1.00 90.06 266 LYS A C 1
ATOM 2127 O O . LYS A 1 266 ? -2.699 -3.138 -19.413 1.00 90.06 266 LYS A O 1
ATOM 2132 N N . ARG A 1 267 ? -1.282 -4.071 -20.883 1.00 87.94 267 ARG A N 1
ATOM 2133 C CA . ARG A 1 267 ? -1.857 -5.425 -20.815 1.00 87.94 267 ARG A CA 1
ATOM 2134 C C . ARG A 1 267 ? -1.352 -6.217 -19.609 1.00 87.94 267 ARG A C 1
ATOM 2136 O O . ARG A 1 267 ? -2.058 -7.106 -19.145 1.00 87.94 267 ARG A O 1
ATOM 2143 N N . SER A 1 268 ? -0.138 -5.926 -19.145 1.00 80.44 268 SER A N 1
ATOM 2144 C CA . SER A 1 268 ? 0.558 -6.736 -18.140 1.00 80.44 268 SER A CA 1
ATOM 2145 C C . SER A 1 268 ? 0.489 -6.151 -16.734 1.00 80.44 268 SER A C 1
ATOM 2147 O O . SER A 1 268 ? 0.625 -6.903 -15.774 1.00 80.44 268 SER A O 1
ATOM 2149 N N . TYR A 1 269 ? 0.239 -4.847 -16.602 1.00 82.25 269 TYR A N 1
ATOM 2150 C CA . TYR A 1 269 ? 0.269 -4.130 -15.332 1.00 82.25 269 TYR A CA 1
ATOM 2151 C C . TYR A 1 269 ? -1.026 -3.368 -15.072 1.00 82.25 269 TYR A C 1
ATOM 2153 O O . TYR A 1 269 ? -1.592 -2.735 -15.966 1.00 82.25 269 TYR A O 1
ATOM 2161 N N . ARG A 1 270 ? -1.455 -3.367 -13.810 1.00 82.06 270 ARG A N 1
ATOM 2162 C CA . ARG A 1 270 ? -2.405 -2.387 -13.289 1.00 82.06 270 ARG A CA 1
ATOM 2163 C C . ARG A 1 270 ? -1.638 -1.169 -12.801 1.00 82.06 270 ARG A C 1
ATOM 2165 O O . ARG A 1 270 ? -0.671 -1.287 -12.050 1.00 82.06 270 ARG A O 1
ATOM 2172 N N . TYR A 1 271 ? -2.100 0.002 -13.221 1.00 83.31 271 TYR A N 1
ATOM 2173 C CA . TYR A 1 271 ? -1.559 1.277 -12.782 1.00 83.31 271 TYR A CA 1
ATOM 2174 C C . TYR A 1 271 ? -2.674 2.199 -12.308 1.00 83.31 271 TYR A C 1
ATOM 2176 O O . TYR A 1 271 ? -3.784 2.186 -12.841 1.00 83.31 271 TYR A O 1
ATOM 2184 N N . HIS A 1 272 ? -2.358 3.006 -11.305 1.00 87.94 272 HIS A N 1
ATOM 2185 C CA . HIS A 1 272 ? -3.276 3.944 -10.683 1.00 87.94 272 HIS A CA 1
ATOM 2186 C C . HIS A 1 272 ? -2.575 5.281 -10.487 1.00 87.94 272 HIS A C 1
ATOM 2188 O O . HIS A 1 272 ? -1.363 5.337 -10.260 1.00 87.94 272 HIS A O 1
ATOM 2194 N N . ILE A 1 273 ? -3.355 6.357 -10.579 1.00 86.62 273 ILE A N 1
ATOM 2195 C CA . ILE A 1 273 ? -2.911 7.679 -10.166 1.00 86.62 273 ILE A CA 1
ATOM 2196 C C . ILE A 1 273 ? -3.784 8.159 -9.011 1.00 86.62 273 ILE A C 1
ATOM 2198 O O . ILE A 1 273 ? -5.014 8.154 -9.107 1.00 86.62 273 ILE A O 1
ATOM 2202 N N . TYR A 1 274 ? -3.130 8.574 -7.938 1.00 81.94 274 TYR A N 1
ATOM 2203 C CA . TYR A 1 274 ? -3.762 9.053 -6.719 1.00 81.94 274 TYR A CA 1
ATOM 2204 C C . TYR A 1 274 ? -3.564 10.564 -6.625 1.00 81.94 274 TYR A C 1
ATOM 2206 O O . TYR A 1 274 ? -2.454 11.060 -6.827 1.00 81.94 274 TYR A O 1
ATOM 2214 N N . GLY A 1 275 ? -4.643 11.298 -6.373 1.00 83.50 275 GLY A N 1
ATOM 2215 C CA . GLY A 1 275 ? -4.602 12.712 -6.008 1.00 83.50 275 GLY A CA 1
ATOM 2216 C C . GLY A 1 275 ? -4.266 12.908 -4.531 1.00 83.50 275 GLY A C 1
ATOM 2217 O O . GLY A 1 275 ? -4.100 11.937 -3.795 1.00 83.50 275 GLY A O 1
ATOM 2218 N N . TYR A 1 276 ? -4.183 14.169 -4.109 1.00 80.38 276 TYR A N 1
ATOM 2219 C CA . TYR A 1 276 ? -3.778 14.558 -2.754 1.00 80.38 276 TYR A CA 1
ATOM 2220 C C . TYR A 1 276 ? -4.517 13.833 -1.643 1.00 80.38 276 TYR A C 1
ATOM 2222 O O . TYR A 1 276 ? -3.880 13.203 -0.804 1.00 80.38 276 TYR A O 1
ATOM 2230 N N . ASP A 1 277 ? -5.846 13.892 -1.670 1.00 76.62 277 ASP A N 1
ATOM 2231 C CA . ASP A 1 277 ? -6.677 13.267 -0.644 1.00 76.62 277 ASP A CA 1
ATOM 2232 C C . ASP A 1 277 ? -6.371 11.762 -0.576 1.00 76.62 277 ASP A C 1
ATOM 2234 O O . ASP A 1 277 ? -6.091 11.227 0.488 1.00 76.62 277 ASP A O 1
ATOM 2238 N N . GLU A 1 278 ? -6.249 11.112 -1.737 1.00 73.44 278 GLU A N 1
ATOM 2239 C CA . GLU A 1 278 ? -5.994 9.675 -1.834 1.00 73.44 278 GLU A CA 1
ATOM 2240 C C . GLU A 1 278 ? -4.598 9.274 -1.312 1.00 73.44 278 GLU A C 1
ATOM 2242 O O . GLU A 1 278 ? -4.482 8.333 -0.532 1.00 73.44 278 GLU A O 1
ATOM 2247 N N . TYR A 1 279 ? -3.507 9.941 -1.721 1.00 73.81 279 TYR A N 1
ATOM 2248 C CA . TYR A 1 279 ? -2.168 9.527 -1.268 1.00 73.81 279 TYR A CA 1
ATOM 2249 C C . TYR A 1 279 ? -1.787 10.080 0.105 1.00 73.81 279 TYR A C 1
ATOM 2251 O O . TYR A 1 279 ? -0.917 9.500 0.753 1.00 73.81 279 TYR A O 1
ATOM 2259 N N . SER A 1 280 ? -2.379 11.191 0.550 1.00 70.38 280 SER A N 1
ATOM 2260 C CA . SER A 1 280 ? -2.128 11.712 1.899 1.00 70.38 280 SER A CA 1
ATOM 2261 C C . SER A 1 280 ? -2.645 10.758 2.970 1.00 70.38 280 SER A C 1
ATOM 2263 O O . SER A 1 280 ? -2.001 10.584 4.001 1.00 70.38 280 SER A O 1
ATOM 2265 N N . GLU A 1 281 ? -3.727 10.045 2.657 1.00 65.00 281 GLU A N 1
ATOM 2266 C CA . GLU A 1 281 ? -4.246 8.941 3.458 1.00 65.00 281 GLU A CA 1
ATOM 2267 C C . GLU A 1 281 ? -3.365 7.685 3.366 1.00 65.00 281 GLU A C 1
ATOM 2269 O O . GLU A 1 281 ? -3.134 7.016 4.372 1.00 65.00 281 GLU A O 1
ATOM 2274 N N . LEU A 1 282 ? -2.848 7.352 2.176 1.00 64.50 282 LEU A N 1
ATOM 2275 C CA . LEU A 1 28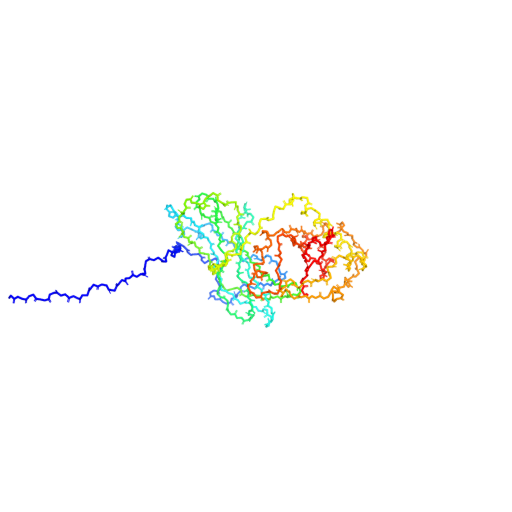2 ? -1.998 6.166 1.983 1.00 64.50 282 LEU A CA 1
ATOM 2276 C C . LEU A 1 282 ? -0.602 6.308 2.613 1.00 64.50 282 LEU A C 1
ATOM 2278 O O . LEU A 1 282 ? -0.010 5.303 3.010 1.00 64.50 282 LEU A O 1
ATOM 2282 N N . PHE A 1 283 ? -0.071 7.533 2.682 1.00 75.00 283 PHE A N 1
ATOM 2283 C CA . PHE A 1 283 ? 1.297 7.822 3.122 1.00 75.00 283 PHE A CA 1
ATOM 2284 C C . PHE A 1 283 ? 1.353 9.002 4.116 1.00 75.00 283 PHE A C 1
ATOM 2286 O O . PHE A 1 283 ? 1.990 10.021 3.829 1.00 75.00 283 PHE A O 1
ATOM 2293 N N . PRO A 1 284 ? 0.725 8.896 5.304 1.00 71.06 284 PRO A N 1
ATOM 2294 C CA . PRO A 1 284 ? 0.681 9.982 6.289 1.00 71.06 284 PRO A CA 1
ATOM 2295 C C . PRO A 1 284 ? 2.072 10.395 6.797 1.00 71.06 284 PRO A C 1
ATOM 2297 O O . PRO A 1 284 ? 2.297 11.566 7.097 1.00 71.06 284 PRO A O 1
ATOM 2300 N N . GLN A 1 285 ? 3.048 9.482 6.788 1.00 73.56 285 GLN A N 1
ATOM 2301 C CA . GLN A 1 285 ? 4.450 9.763 7.122 1.00 73.56 285 GLN A CA 1
ATOM 2302 C C . GLN A 1 285 ? 5.112 10.790 6.185 1.00 73.56 285 GLN A C 1
ATOM 2304 O O . GLN A 1 285 ? 6.179 11.338 6.473 1.00 73.56 285 GLN A O 1
ATOM 2309 N N . TRP A 1 286 ? 4.499 11.080 5.032 1.00 78.38 286 TRP A N 1
ATOM 2310 C CA . TRP A 1 286 ? 4.940 12.164 4.158 1.00 78.38 286 TRP A CA 1
ATOM 2311 C C . TRP A 1 286 ? 4.615 13.554 4.703 1.00 78.38 286 TRP A C 1
ATOM 2313 O O . TRP A 1 286 ? 5.130 14.534 4.169 1.00 78.38 286 TRP A O 1
ATOM 2323 N N . PHE A 1 287 ? 3.829 13.646 5.775 1.00 79.44 287 PHE A N 1
ATOM 2324 C CA . PHE A 1 287 ? 3.323 14.891 6.355 1.00 79.44 287 PHE A CA 1
ATOM 2325 C C . PHE A 1 287 ? 3.717 15.081 7.825 1.00 79.44 287 PHE A C 1
ATOM 2327 O O . PHE A 1 287 ? 3.300 16.056 8.442 1.00 79.44 287 PHE A O 1
ATOM 2334 N N . GLU A 1 288 ? 4.521 14.177 8.388 1.00 76.50 288 GLU A N 1
ATOM 2335 C CA . GLU A 1 288 ? 5.026 14.298 9.757 1.00 76.50 288 GLU A CA 1
ATOM 2336 C C . GLU A 1 288 ? 5.906 15.544 9.946 1.00 76.50 288 GLU A C 1
ATOM 2338 O O . GLU A 1 288 ? 6.691 15.935 9.071 1.00 76.50 288 GLU A O 1
ATOM 2343 N N . GLU A 1 289 ? 5.802 16.160 11.126 1.00 67.31 289 GLU A N 1
ATOM 2344 C CA . GLU A 1 289 ? 6.627 17.309 11.490 1.00 67.31 289 GLU A CA 1
ATOM 2345 C C . GLU A 1 289 ? 8.122 16.957 11.497 1.00 67.31 289 GLU A C 1
ATOM 2347 O O . GLU A 1 289 ? 8.551 15.931 12.019 1.00 67.31 289 GLU A O 1
ATOM 2352 N N . GLY A 1 290 ? 8.944 17.844 10.928 1.00 68.94 290 GLY A N 1
ATOM 2353 C CA . GLY A 1 290 ? 10.398 17.660 10.833 1.00 68.94 290 GLY A CA 1
ATOM 2354 C C . GLY A 1 290 ? 10.875 17.042 9.516 1.00 68.94 290 GLY A C 1
ATOM 2355 O O . GLY A 1 290 ? 12.082 17.015 9.251 1.00 68.94 290 GLY A O 1
ATOM 2356 N N . ARG A 1 291 ? 9.956 16.621 8.642 1.00 76.31 291 ARG A N 1
ATOM 2357 C CA . ARG A 1 291 ? 10.294 16.188 7.286 1.00 76.31 291 ARG A CA 1
ATOM 2358 C C . ARG A 1 291 ? 10.770 17.367 6.432 1.00 76.31 291 ARG A C 1
ATOM 2360 O O . ARG A 1 291 ? 10.236 18.471 6.484 1.00 76.31 291 ARG A O 1
ATOM 2367 N N . ARG A 1 292 ? 11.792 17.136 5.601 1.00 78.56 292 ARG A N 1
ATOM 2368 C CA . ARG A 1 292 ? 12.392 18.192 4.758 1.00 78.56 292 ARG A CA 1
ATOM 2369 C C . ARG A 1 292 ? 11.531 18.612 3.571 1.00 78.56 292 ARG A C 1
ATOM 2371 O O . ARG A 1 292 ? 11.745 19.689 3.014 1.00 78.56 292 ARG A O 1
ATOM 2378 N N . TRP A 1 293 ? 10.627 17.743 3.140 1.00 86.31 293 TRP A N 1
ATOM 2379 C CA . TRP A 1 293 ? 9.703 18.005 2.050 1.00 86.31 293 TRP A CA 1
ATOM 2380 C C . TRP A 1 293 ? 8.486 17.092 2.161 1.00 86.31 293 TRP A C 1
ATOM 2382 O O . TRP A 1 293 ? 8.638 15.890 2.393 1.00 86.31 293 TRP A O 1
ATOM 2392 N N . SER A 1 294 ? 7.319 17.673 1.905 1.00 86.38 294 SER A N 1
ATOM 2393 C CA . SER A 1 294 ? 6.031 16.993 1.867 1.00 86.38 294 SER A CA 1
ATOM 2394 C C . SER A 1 294 ? 5.316 17.333 0.556 1.00 86.38 294 SER A C 1
ATOM 2396 O O . SER A 1 294 ? 5.398 18.481 0.102 1.00 86.38 294 SER A O 1
ATOM 2398 N N . PRO A 1 295 ? 4.644 16.364 -0.081 1.00 86.12 295 PRO A N 1
ATOM 2399 C CA . PRO A 1 295 ? 3.848 16.614 -1.274 1.00 86.12 295 PRO A CA 1
ATOM 2400 C C . PRO A 1 295 ? 2.598 17.440 -0.947 1.00 86.12 295 PRO A C 1
ATOM 2402 O O . PRO A 1 295 ? 1.938 17.203 0.055 1.00 86.12 295 PRO A O 1
ATOM 2405 N N . ASP A 1 296 ? 2.256 18.394 -1.811 1.00 86.44 296 ASP A N 1
ATOM 2406 C CA . ASP A 1 296 ? 1.097 19.287 -1.664 1.00 86.44 296 ASP A CA 1
ATOM 2407 C C . ASP A 1 296 ? -0.059 18.903 -2.605 1.00 86.44 296 ASP A C 1
ATOM 2409 O O . ASP A 1 296 ? 0.067 17.973 -3.397 1.00 86.44 296 ASP A O 1
ATOM 2413 N N . SER A 1 297 ? -1.179 19.630 -2.552 1.00 85.62 297 SER A N 1
ATOM 2414 C CA . SER A 1 297 ? -2.396 19.304 -3.308 1.00 85.62 297 SER A CA 1
ATOM 2415 C C . SER A 1 297 ? -2.276 19.340 -4.834 1.00 85.62 297 SER A C 1
ATOM 2417 O O . SER A 1 297 ? -3.181 18.884 -5.530 1.00 85.62 297 SER A O 1
ATOM 2419 N N . SER A 1 298 ? -1.165 19.850 -5.365 1.00 86.38 298 SER A N 1
ATOM 2420 C CA . SER A 1 298 ? -0.885 19.879 -6.802 1.00 86.38 298 SER A CA 1
ATOM 2421 C C . SER A 1 298 ? -0.118 18.651 -7.306 1.00 86.38 298 SER A C 1
ATOM 2423 O O . SER A 1 298 ? 0.132 18.527 -8.510 1.00 86.38 298 SER A O 1
ATOM 2425 N N . CYS A 1 299 ? 0.276 17.751 -6.404 1.00 90.88 299 CYS A N 1
ATOM 2426 C CA . CYS A 1 299 ? 0.978 16.527 -6.752 1.00 90.88 299 CYS A CA 1
ATOM 2427 C C . CYS A 1 299 ? 0.002 15.378 -7.029 1.00 90.88 299 CYS A C 1
ATOM 2429 O O . CYS A 1 299 ? -1.126 15.343 -6.542 1.00 90.88 299 CYS A O 1
ATOM 2431 N N . TYR A 1 300 ? 0.481 14.396 -7.784 1.00 92.81 300 TYR A N 1
ATOM 2432 C CA . TYR A 1 300 ? -0.202 13.134 -8.032 1.00 92.81 300 TYR A CA 1
ATOM 2433 C C . TYR A 1 300 ? 0.789 11.986 -7.883 1.00 92.81 300 TYR A C 1
ATOM 2435 O O . TYR A 1 300 ? 1.915 12.074 -8.371 1.00 92.81 300 TYR A O 1
ATOM 2443 N N . LEU A 1 301 ? 0.383 10.897 -7.239 1.00 89.44 301 LEU A N 1
ATOM 2444 C CA . LEU A 1 301 ? 1.202 9.699 -7.085 1.00 89.44 301 LEU A CA 1
ATOM 2445 C C . LEU A 1 301 ? 0.825 8.668 -8.146 1.00 89.44 301 LEU A C 1
ATOM 2447 O O . LEU A 1 301 ? -0.317 8.219 -8.189 1.00 89.44 301 LEU A O 1
ATOM 2451 N N . PHE A 1 302 ? 1.785 8.259 -8.966 1.00 90.75 302 PHE A N 1
ATOM 2452 C CA . PHE A 1 302 ? 1.634 7.146 -9.895 1.00 90.75 302 PHE A CA 1
ATOM 2453 C C . PHE A 1 302 ? 2.155 5.854 -9.259 1.00 90.75 302 PHE A C 1
ATOM 2455 O O . PHE A 1 302 ? 3.308 5.809 -8.830 1.00 90.75 302 PHE A O 1
ATOM 2462 N N . LEU A 1 303 ? 1.324 4.806 -9.235 1.00 85.56 303 LEU A N 1
ATOM 2463 C CA . LEU A 1 303 ? 1.701 3.443 -8.846 1.00 85.56 303 LEU A CA 1
ATOM 2464 C C . LEU A 1 303 ? 1.408 2.489 -10.001 1.00 85.56 303 LEU A C 1
ATOM 2466 O O . LEU A 1 303 ? 0.250 2.319 -10.372 1.00 85.56 303 LEU A O 1
ATOM 2470 N N . GLY A 1 304 ? 2.441 1.856 -10.554 1.00 77.38 304 GLY A N 1
ATOM 2471 C CA . GLY A 1 304 ? 2.330 1.016 -11.748 1.00 77.38 304 GLY A CA 1
ATOM 2472 C C . GLY A 1 304 ? 3.031 -0.338 -11.654 1.00 77.38 304 GLY A C 1
ATOM 2473 O O . GLY A 1 304 ? 3.497 -0.841 -12.673 1.00 77.38 304 GLY A O 1
ATOM 2474 N N . THR A 1 305 ? 3.169 -0.890 -10.448 1.00 74.38 305 THR A N 1
ATOM 2475 C CA . THR A 1 305 ? 3.965 -2.097 -10.157 1.00 74.38 305 THR A CA 1
ATOM 2476 C C . THR A 1 305 ? 3.159 -3.399 -10.098 1.00 74.38 305 THR A C 1
ATOM 2478 O O . THR A 1 305 ? 3.756 -4.469 -10.033 1.00 74.38 305 THR A O 1
ATOM 2481 N N . GLU A 1 306 ? 1.823 -3.350 -10.103 1.00 78.62 306 GLU A N 1
ATOM 2482 C CA . GLU A 1 306 ? 0.980 -4.543 -9.932 1.00 78.62 306 GLU A CA 1
ATOM 2483 C C . GLU A 1 306 ? 0.885 -5.345 -11.239 1.00 78.62 306 GLU A C 1
ATOM 2485 O O . GLU A 1 306 ? 0.234 -4.918 -12.190 1.00 78.62 306 GLU A O 1
ATOM 2490 N N . VAL A 1 307 ? 1.504 -6.528 -11.281 1.00 77.50 307 VAL A N 1
ATOM 2491 C CA . VAL A 1 307 ? 1.461 -7.439 -12.437 1.00 77.50 307 VAL A CA 1
ATOM 2492 C C . VAL A 1 307 ? 0.151 -8.228 -12.441 1.00 77.50 307 VAL A C 1
ATOM 2494 O O . VAL A 1 307 ? -0.251 -8.809 -11.433 1.00 77.50 307 VAL A O 1
ATOM 2497 N N . LEU A 1 308 ? -0.512 -8.281 -13.593 1.00 72.62 308 LEU A N 1
ATOM 2498 C CA . LEU A 1 308 ? -1.742 -9.043 -13.779 1.00 72.62 308 LEU A CA 1
ATOM 2499 C C . LEU A 1 308 ? -1.477 -10.563 -13.772 1.00 72.62 308 LEU A C 1
ATOM 2501 O O . LEU A 1 308 ? -0.436 -11.015 -14.257 1.00 72.62 308 LEU A O 1
ATOM 2505 N N . PRO A 1 309 ? -2.424 -11.386 -13.278 1.00 75.75 309 PRO A N 1
ATOM 2506 C CA . PRO A 1 309 ? -2.254 -12.836 -13.225 1.00 75.75 309 PRO A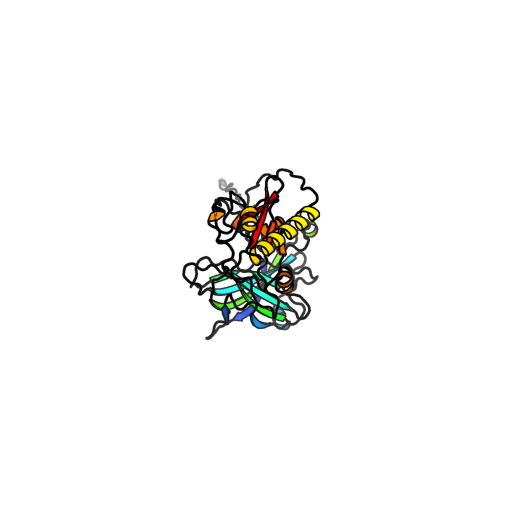 CA 1
ATOM 2507 C C . PRO A 1 309 ? -1.874 -13.448 -14.582 1.00 75.75 309 PRO A C 1
ATOM 2509 O O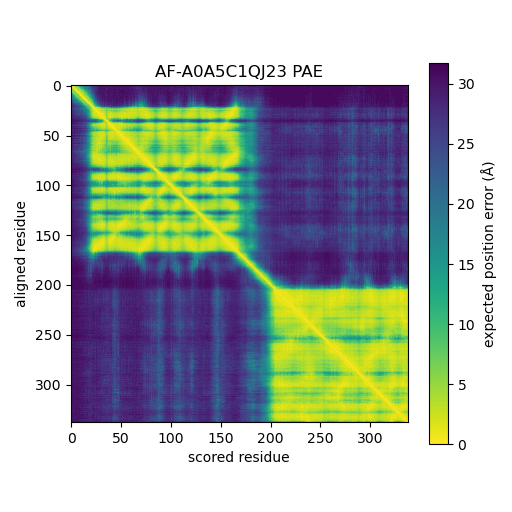 . PRO A 1 309 ? -2.521 -13.192 -15.598 1.00 75.75 309 PRO A O 1
ATOM 2512 N N . GLY A 1 310 ? -0.829 -14.280 -14.589 1.00 76.06 310 GLY A N 1
ATOM 2513 C CA . GLY A 1 310 ? -0.344 -14.974 -15.788 1.00 76.06 310 GLY A CA 1
ATOM 2514 C C . GLY A 1 310 ? 0.504 -14.123 -16.742 1.00 76.06 310 GLY A C 1
ATOM 2515 O O . GLY A 1 310 ? 0.845 -14.605 -17.820 1.00 76.06 310 GLY A O 1
ATOM 2516 N N . GLN A 1 311 ? 0.842 -12.885 -16.374 1.00 84.50 311 GLN A N 1
ATOM 2517 C CA . GLN A 1 311 ? 1.716 -12.006 -17.156 1.00 84.50 311 GLN A CA 1
ATOM 2518 C C . GLN A 1 311 ? 3.159 -12.039 -16.630 1.00 84.50 311 GLN A C 1
ATOM 2520 O O . GLN A 1 311 ? 3.416 -12.417 -15.486 1.00 84.50 311 GLN A O 1
ATOM 2525 N N . VAL A 1 312 ? 4.113 -11.663 -17.484 1.00 82.44 312 VAL A N 1
ATOM 2526 C CA . VAL A 1 312 ? 5.541 -11.603 -17.137 1.00 82.44 312 VAL A CA 1
ATOM 2527 C C . VAL A 1 312 ? 5.876 -10.222 -16.583 1.00 82.44 312 VAL A C 1
ATOM 2529 O O . VAL A 1 312 ? 5.553 -9.213 -17.207 1.00 82.44 312 VAL A O 1
ATOM 2532 N N . ASP A 1 313 ? 6.575 -10.181 -15.448 1.00 84.19 313 ASP A N 1
ATOM 2533 C CA . ASP A 1 313 ? 7.075 -8.937 -14.856 1.00 84.19 313 ASP A CA 1
ATOM 2534 C C . ASP A 1 313 ? 8.345 -8.439 -15.573 1.00 84.19 313 ASP A C 1
ATOM 2536 O O . ASP A 1 313 ? 9.464 -8.564 -15.071 1.00 84.19 313 ASP A O 1
ATOM 2540 N N . PHE A 1 314 ? 8.192 -7.918 -16.790 1.00 84.00 314 PHE A N 1
ATOM 2541 C CA . PHE A 1 314 ? 9.322 -7.448 -17.595 1.00 84.00 314 PHE A CA 1
ATOM 2542 C C . PHE A 1 314 ? 9.872 -6.081 -17.153 1.00 84.00 314 PHE A C 1
ATOM 2544 O O . PHE A 1 314 ? 11.032 -5.778 -17.411 1.00 84.00 314 PHE A O 1
ATOM 2551 N N . MET A 1 315 ? 9.081 -5.275 -16.440 1.00 81.69 315 MET A N 1
ATOM 2552 C CA . MET A 1 315 ? 9.486 -3.991 -15.850 1.00 81.69 315 MET A CA 1
ATOM 2553 C C . MET A 1 315 ? 10.017 -4.130 -14.413 1.00 81.69 315 MET A C 1
ATOM 2555 O O . MET A 1 315 ? 10.119 -3.136 -13.685 1.00 81.69 315 MET A O 1
ATOM 2559 N N . LYS A 1 316 ? 10.365 -5.346 -13.976 1.00 81.12 316 LYS A N 1
ATOM 2560 C CA . LYS A 1 316 ? 10.875 -5.590 -12.627 1.00 81.12 316 LYS A CA 1
ATOM 2561 C C . LYS A 1 316 ? 12.082 -4.703 -12.325 1.00 81.12 316 LYS A C 1
ATOM 2563 O O . LYS A 1 316 ? 13.086 -4.713 -13.035 1.00 81.12 316 LYS A O 1
ATOM 2568 N N . GLY A 1 317 ? 11.999 -3.965 -11.221 1.00 70.75 317 GLY A N 1
ATOM 2569 C CA . GLY A 1 317 ? 13.071 -3.082 -10.770 1.00 70.75 317 GLY A CA 1
ATOM 2570 C C . GLY A 1 317 ? 13.186 -1.763 -11.538 1.00 70.75 317 GLY A C 1
ATOM 2571 O O . GLY A 1 317 ? 14.154 -1.050 -11.290 1.00 70.75 317 GLY A O 1
ATOM 2572 N N . GLN A 1 318 ? 12.236 -1.427 -12.413 1.00 79.12 318 GLN A N 1
ATOM 2573 C CA . GLN A 1 318 ? 12.148 -0.112 -13.052 1.00 79.12 318 GLN A CA 1
ATOM 2574 C C . GLN A 1 318 ? 11.407 0.906 -12.168 1.00 79.12 318 GLN A C 1
ATOM 2576 O O . GLN A 1 318 ? 10.673 0.541 -11.247 1.00 79.12 318 GLN A O 1
ATOM 2581 N N . ASN A 1 319 ? 11.576 2.196 -12.474 1.00 79.06 319 ASN A N 1
ATOM 2582 C CA . ASN A 1 319 ? 10.929 3.304 -11.765 1.00 79.06 319 ASN A CA 1
ATOM 2583 C C . ASN A 1 319 ? 9.435 3.398 -12.130 1.00 79.06 319 ASN A C 1
ATOM 2585 O O . ASN A 1 319 ? 9.051 4.133 -13.037 1.00 79.06 319 ASN A O 1
ATOM 2589 N N . LEU A 1 320 ? 8.592 2.635 -11.429 1.00 85.69 320 LEU A N 1
ATOM 2590 C CA . LEU A 1 320 ? 7.133 2.565 -11.642 1.00 85.69 320 LEU A CA 1
ATOM 2591 C C . LEU A 1 320 ? 6.312 3.158 -10.487 1.00 85.69 320 LEU A C 1
ATOM 2593 O O . LEU A 1 320 ? 5.087 3.041 -10.467 1.00 85.69 320 LEU A O 1
ATOM 2597 N N . VAL A 1 321 ? 6.992 3.761 -9.515 1.00 87.19 321 VAL A N 1
ATOM 2598 C CA . VAL A 1 321 ? 6.396 4.497 -8.401 1.00 87.19 321 VAL A CA 1
ATOM 2599 C C . VAL A 1 321 ? 7.042 5.865 -8.381 1.00 87.19 321 VAL A C 1
ATOM 2601 O O . VAL A 1 321 ? 8.261 5.953 -8.268 1.00 87.19 321 VAL A O 1
ATOM 2604 N N . PHE A 1 322 ? 6.256 6.922 -8.545 1.00 92.81 322 PHE A N 1
ATOM 2605 C CA . PHE A 1 322 ? 6.775 8.287 -8.552 1.00 92.81 322 PHE A CA 1
ATOM 2606 C C . PHE A 1 322 ? 5.667 9.318 -8.372 1.00 92.81 322 PHE A C 1
ATOM 2608 O O . PHE A 1 322 ? 4.512 9.079 -8.726 1.00 92.81 322 PHE A O 1
ATOM 2615 N N . MET A 1 323 ? 6.030 10.493 -7.860 1.00 93.94 323 MET A N 1
ATOM 2616 C CA . MET A 1 323 ? 5.126 11.638 -7.799 1.00 93.94 323 MET A CA 1
ATOM 2617 C C . MET A 1 323 ? 5.362 12.602 -8.942 1.00 93.94 323 MET A C 1
ATOM 2619 O O . MET A 1 323 ? 6.504 12.931 -9.269 1.00 93.94 323 MET A O 1
ATOM 2623 N N . VAL A 1 324 ? 4.264 13.104 -9.496 1.00 96.06 324 VAL A N 1
ATOM 2624 C CA . VAL A 1 324 ? 4.253 14.076 -10.581 1.00 96.06 324 VAL A CA 1
ATOM 2625 C C . VAL A 1 324 ? 3.566 15.363 -10.160 1.00 96.06 324 VAL A C 1
ATOM 2627 O O . VAL A 1 324 ? 2.606 15.349 -9.395 1.00 96.06 324 VAL A O 1
ATOM 2630 N N . ARG A 1 325 ? 4.056 16.486 -10.676 1.00 93.88 325 ARG A N 1
ATOM 2631 C CA . ARG A 1 325 ? 3.470 17.818 -10.496 1.00 93.88 325 ARG A CA 1
ATOM 2632 C C . ARG A 1 325 ? 3.778 18.671 -11.718 1.00 93.88 325 ARG A C 1
ATOM 2634 O O . ARG A 1 325 ? 4.776 18.446 -12.406 1.00 93.88 325 ARG A O 1
ATOM 2641 N N . GLN A 1 326 ? 2.942 19.665 -11.986 1.00 91.62 326 GLN A N 1
ATOM 2642 C CA . GLN A 1 326 ? 3.232 20.661 -13.007 1.00 91.62 326 GLN A CA 1
ATOM 2643 C C . GLN A 1 326 ? 4.204 21.726 -12.470 1.00 91.62 326 GLN A C 1
ATOM 2645 O O . GLN A 1 326 ? 3.903 22.453 -11.529 1.00 91.62 326 GLN A O 1
ATOM 2650 N N . GLU A 1 327 ? 5.373 21.854 -13.094 1.00 84.25 327 GLU A N 1
ATOM 2651 C CA . GLU A 1 327 ? 6.378 22.875 -12.795 1.00 84.25 327 GLU A CA 1
ATOM 2652 C C . GLU A 1 327 ? 6.601 23.749 -14.032 1.00 84.25 327 GLU A C 1
ATOM 2654 O O . GLU A 1 327 ? 6.931 23.253 -15.111 1.00 84.25 327 GLU A O 1
ATOM 2659 N N . LYS A 1 328 ? 6.420 25.071 -13.898 1.00 82.44 328 LYS A N 1
ATOM 2660 C CA . LYS A 1 328 ? 6.586 26.040 -15.004 1.00 82.44 328 LYS A CA 1
ATOM 2661 C C . LYS A 1 328 ? 5.794 25.646 -16.270 1.00 82.44 328 LYS A C 1
ATOM 2663 O O . LYS A 1 328 ? 6.284 25.779 -17.389 1.00 82.44 328 LYS A O 1
ATOM 2668 N N . GLY A 1 329 ? 4.581 25.120 -16.085 1.00 80.62 329 GLY A N 1
ATOM 2669 C CA . GLY A 1 329 ? 3.694 24.691 -17.171 1.00 80.62 329 GLY A CA 1
ATOM 2670 C C . GLY A 1 329 ? 3.989 23.303 -17.753 1.00 80.62 329 GLY A C 1
ATOM 2671 O O . GLY A 1 329 ? 3.223 22.840 -18.592 1.00 80.62 329 GLY A O 1
ATOM 2672 N N . GLN A 1 330 ? 5.036 22.607 -17.302 1.00 86.75 330 GLN A N 1
ATOM 2673 C CA . GLN A 1 330 ? 5.373 21.253 -17.750 1.00 86.75 330 GLN A CA 1
ATOM 2674 C C . GLN A 1 330 ? 5.180 20.241 -16.626 1.00 86.75 330 GLN A C 1
ATOM 2676 O O . GLN A 1 330 ? 5.601 20.483 -15.501 1.00 86.75 330 GLN A O 1
ATOM 2681 N N . TRP A 1 331 ? 4.603 19.083 -16.931 1.00 92.62 331 TRP A N 1
ATOM 2682 C CA . TRP A 1 331 ? 4.588 17.967 -15.989 1.00 92.62 331 TRP A CA 1
ATOM 2683 C C . TRP A 1 331 ? 6.004 17.436 -15.760 1.00 92.62 331 TRP A C 1
ATOM 2685 O O . TRP A 1 331 ? 6.804 17.323 -16.696 1.00 92.62 331 TRP A O 1
ATOM 2695 N N . LYS A 1 332 ? 6.318 17.164 -14.495 1.00 93.94 332 LYS A N 1
ATOM 2696 C CA . LYS A 1 332 ? 7.603 16.640 -14.038 1.00 93.94 332 LYS A CA 1
ATOM 2697 C C . LYS A 1 332 ? 7.384 15.588 -12.972 1.00 93.94 332 LYS A C 1
ATOM 2699 O O . LYS A 1 332 ? 6.456 15.698 -12.178 1.00 93.94 332 LYS A O 1
ATOM 2704 N N . ILE A 1 333 ? 8.293 14.625 -12.918 1.00 93.94 333 ILE A N 1
ATOM 2705 C CA . ILE A 1 333 ? 8.486 13.755 -11.767 1.00 93.94 333 ILE A CA 1
ATOM 2706 C C . ILE A 1 333 ? 9.260 14.543 -10.724 1.00 93.94 333 ILE A C 1
ATOM 2708 O O . ILE A 1 333 ? 10.399 14.951 -10.956 1.00 93.94 333 ILE A O 1
ATOM 2712 N N . ILE A 1 334 ? 8.626 14.770 -9.586 1.00 92.75 334 ILE A N 1
ATOM 2713 C CA . ILE A 1 334 ? 9.178 15.565 -8.493 1.00 92.75 334 ILE A CA 1
ATOM 2714 C C . ILE A 1 334 ? 9.699 14.705 -7.351 1.00 92.75 334 ILE A C 1
ATOM 2716 O O . ILE A 1 334 ? 10.517 15.192 -6.576 1.00 92.75 334 ILE A O 1
ATOM 2720 N N . ALA A 1 335 ? 9.283 13.440 -7.264 1.00 89.75 335 ALA A N 1
ATOM 2721 C CA . ALA A 1 335 ? 9.799 12.525 -6.262 1.00 89.75 335 ALA A CA 1
ATOM 2722 C C . ALA A 1 335 ? 9.781 11.066 -6.730 1.00 89.75 335 ALA A C 1
ATOM 2724 O O . ALA A 1 335 ? 8.884 10.658 -7.472 1.00 89.75 335 ALA A O 1
ATOM 2725 N N . LEU A 1 336 ? 10.774 10.304 -6.279 1.00 84.62 336 LEU A N 1
ATOM 2726 C CA . LEU A 1 336 ? 10.987 8.878 -6.541 1.00 84.62 336 LEU A CA 1
ATOM 2727 C C . LEU A 1 336 ? 11.382 8.178 -5.221 1.00 84.62 336 LEU A C 1
ATOM 2729 O O . LEU A 1 336 ? 11.943 8.852 -4.355 1.00 84.62 336 LEU A O 1
ATOM 2733 N N . PRO A 1 337 ? 11.098 6.876 -5.042 1.00 78.81 337 PRO A N 1
ATOM 2734 C CA . PRO A 1 337 ? 11.712 6.063 -3.987 1.00 78.81 337 PRO A CA 1
ATOM 2735 C C . PRO A 1 337 ? 13.234 5.954 -4.192 1.00 78.81 337 PRO A C 1
ATOM 2737 O O . PRO A 1 337 ? 13.703 6.197 -5.309 1.00 78.81 337 PRO A O 1
ATOM 2740 N N . GLU A 1 338 ? 13.976 5.596 -3.140 1.00 65.31 338 GLU A N 1
ATOM 2741 C CA . GLU A 1 338 ? 15.443 5.428 -3.185 1.00 65.31 338 GLU A CA 1
ATOM 2742 C C . GLU A 1 338 ? 15.910 4.291 -4.116 1.00 65.31 338 GLU A C 1
ATOM 2744 O O . GLU A 1 338 ? 15.260 3.215 -4.161 1.00 65.31 338 GLU A O 1
#

Radius of gyration: 24.94 Å; Cα contacts (8 Å, |Δi|>4): 612; chains: 1; bounding box: 51×54×100 Å

Mean predicted aligned error: 18.64 Å

Sequence (338 aa):
MKKNILLFALALLPFLLFAQEEGSLTGTLTLYDSHSYQPFLVNSDGGWMEVRKVYKEDFNSILPPTAGTIRKWRVKTTYIDESGQNGQSTLQVKLRSVDNPGTVFTLPWTEKASRWQEKNSNWFIPLEDDGMILDNNGVLSVRLIAPPRSSAPGKIYKIELEAWDFPMDLEDLQSEKPQLQMAFSTPSELTIPRDNYRSPDSMETKENAVKFSLDFVQHNIDGNLPGFYKSLSENLKDLETGFSQSRYRIAPPASDLSAYSLADYKRSYRYHIYGYDEYSELFPQWFEEGRRWSPDSSCYLFLGTEVLPGQVDFMKGQNLVFMVRQEKGQWKIIALPE

Nearest PDB structures (foldseek):
  7vrp-assembly1_K-4  TM=3.715E-01  e=1.218E-03  Infectious bursal disease virus
  4msv-assembly1_A  TM=3.628E-01  e=1.172E-02  Homo sapiens
  5cw0-assembly1_A  TM=2.930E-01  e=2.236E-03  Panicum mosaic satellite virus
  6a3v-assembly2_C  TM=3.642E-01  e=8.413E-03  Homo sapiens
  6fib-assembly1_B  TM=3.315E-01  e=2.273E-02  Homo sapiens